Protein AF-A0A9X6XJE6-F1 (afdb_monomer)

Nearest PDB structures (foldseek):
  6t5l-assembly1_A  TM=6.033E-01  e=5.466E+00  Myroides odoratimimus
  6r79-assembly1_A  TM=5.961E-01  e=8.488E+00  Pseudomonas aeruginosa
  2ynu-assembly2_B  TM=5.363E-01  e=8.488E+00  Pseudomonas aeruginosa
  3bgy-assembly2_B  TM=1.389E-01  e=7.197E+00  Acanthamoeba polyphaga mimivirus

Foldseek 3Di:
DDDDQKWKWKWWADPLRKIWTWTGHVPDPVVVVVVVCCVVIVMDIDIDGPPDDGTTPWIKDWAWADPDPPDIDTDIWIWDADPLEIETPPDDWDDRHNWIWDWDQDPRYIAIDIDPPDPDPPDPDPVSVVSVVRVVVSRVVVRVVRSVVSVVVDPPVPDDDPPPPPPDDDDDDDDDDDDDDDDDDDDPVVPDD

Radius of gyration: 27.07 Å; Cα contacts (8 Å, |Δi|>4): 235; chains: 1; bounding box: 55×73×65 Å

Structure (mmCIF, N/CA/C/O backbone):
data_AF-A0A9X6XJE6-F1
#
_entry.id   AF-A0A9X6XJE6-F1
#
loop_
_atom_site.group_PDB
_atom_site.id
_atom_site.type_symbol
_atom_site.label_atom_id
_atom_site.label_alt_id
_atom_site.label_comp_id
_atom_site.label_asym_id
_atom_site.label_entity_id
_atom_site.label_seq_id
_atom_site.pdbx_PDB_ins_code
_atom_site.Cartn_x
_atom_site.Cartn_y
_atom_site.Cartn_z
_atom_site.occupancy
_atom_site.B_iso_or_equiv
_atom_site.auth_seq_id
_atom_site.auth_comp_id
_atom_site.auth_asym_id
_atom_site.auth_atom_id
_atom_site.pdbx_PDB_model_num
ATOM 1 N N . MET A 1 1 ? 16.939 0.939 -32.703 1.00 55.81 1 MET A N 1
ATOM 2 C CA . MET A 1 1 ? 17.465 0.330 -31.460 1.00 55.81 1 MET A CA 1
ATOM 3 C C . MET A 1 1 ? 17.541 -1.184 -31.623 1.00 55.81 1 MET A C 1
ATOM 5 O O . MET A 1 1 ? 16.769 -1.710 -32.426 1.00 55.81 1 MET A O 1
ATOM 9 N N . PRO A 1 2 ? 18.448 -1.881 -30.916 1.00 59.62 2 PRO A N 1
ATOM 10 C CA . PRO A 1 2 ? 18.402 -3.338 -30.791 1.00 59.62 2 PRO A CA 1
ATOM 11 C C . PRO A 1 2 ? 17.068 -3.768 -30.166 1.00 59.62 2 PRO A C 1
ATOM 13 O O . PRO A 1 2 ? 16.589 -3.109 -29.248 1.00 59.62 2 PRO A O 1
ATOM 16 N N . ARG A 1 3 ? 16.466 -4.862 -30.645 1.00 70.69 3 ARG A N 1
ATOM 17 C CA . ARG A 1 3 ? 15.329 -5.492 -29.960 1.00 70.69 3 ARG A CA 1
ATOM 18 C C . ARG A 1 3 ? 15.865 -6.552 -29.009 1.00 70.69 3 ARG A C 1
ATOM 20 O O . ARG A 1 3 ? 16.445 -7.534 -29.466 1.00 70.69 3 ARG A O 1
ATOM 27 N N . TYR A 1 4 ? 15.674 -6.337 -27.715 1.00 82.75 4 TYR A N 1
ATOM 28 C CA . TYR A 1 4 ? 15.983 -7.319 -26.683 1.00 82.75 4 TYR A CA 1
ATOM 29 C C . TYR A 1 4 ? 14.803 -8.285 -26.513 1.00 82.75 4 TYR A C 1
ATOM 31 O O . TYR A 1 4 ? 13.644 -7.887 -26.595 1.00 82.75 4 TYR A O 1
ATOM 39 N N . ASP A 1 5 ? 15.100 -9.557 -26.269 1.00 91.12 5 ASP A N 1
ATOM 40 C CA . ASP A 1 5 ? 14.136 -10.627 -25.973 1.00 91.12 5 ASP A CA 1
ATOM 41 C C . ASP A 1 5 ? 13.728 -10.677 -24.484 1.00 91.12 5 ASP A C 1
ATOM 43 O O . ASP A 1 5 ? 12.891 -11.485 -24.073 1.00 91.12 5 ASP A O 1
ATOM 47 N N . PHE A 1 6 ? 14.278 -9.766 -23.677 1.00 93.06 6 PHE A N 1
ATOM 48 C CA . PHE A 1 6 ? 14.009 -9.610 -22.254 1.00 93.06 6 PHE A CA 1
ATOM 49 C C . PHE A 1 6 ? 13.804 -8.139 -21.869 1.00 93.06 6 PHE A C 1
ATOM 51 O O . PHE A 1 6 ? 14.305 -7.227 -22.527 1.00 93.06 6 PHE A O 1
ATOM 58 N N . LYS A 1 7 ? 13.139 -7.933 -20.732 1.00 94.81 7 LYS A N 1
ATOM 59 C CA . LYS A 1 7 ? 13.077 -6.663 -19.991 1.00 94.81 7 LYS A CA 1
ATOM 60 C C . LYS A 1 7 ? 13.651 -6.853 -18.588 1.00 94.81 7 LYS A C 1
ATOM 62 O O . LYS A 1 7 ? 13.900 -7.988 -18.166 1.00 94.81 7 LYS A O 1
ATOM 67 N N . TYR A 1 8 ? 13.878 -5.768 -17.857 1.00 94.31 8 TYR A N 1
ATOM 68 C CA . TYR A 1 8 ? 14.256 -5.831 -16.447 1.00 94.31 8 TYR A CA 1
ATOM 69 C C . TYR A 1 8 ? 13.030 -5.587 -15.571 1.00 94.31 8 TYR A C 1
ATOM 71 O O . TYR A 1 8 ? 12.380 -4.560 -15.721 1.00 94.31 8 TYR A O 1
ATOM 79 N N . GLN A 1 9 ? 12.750 -6.498 -14.633 1.00 94.75 9 GLN A N 1
ATOM 80 C CA . GLN A 1 9 ? 11.959 -6.141 -13.458 1.00 94.75 9 GLN A CA 1
ATOM 81 C C . GLN A 1 9 ? 12.916 -5.614 -12.398 1.00 94.75 9 GLN A C 1
ATOM 83 O O . GLN A 1 9 ? 13.811 -6.334 -11.939 1.00 94.75 9 GLN A O 1
ATOM 88 N N . VAL A 1 10 ? 12.685 -4.373 -12.008 1.00 93.50 10 VAL A N 1
ATOM 89 C CA . VAL A 1 10 ? 13.395 -3.657 -10.961 1.00 93.50 10 VAL A CA 1
ATOM 90 C C . VAL A 1 10 ? 12.505 -3.625 -9.720 1.00 93.50 10 VAL A C 1
ATOM 92 O O . VAL A 1 10 ? 11.275 -3.595 -9.815 1.00 93.50 10 VAL A O 1
ATOM 95 N N . SER A 1 11 ? 13.087 -3.712 -8.529 1.00 93.00 11 SER A N 1
ATOM 96 C CA . SER A 1 11 ? 12.363 -3.495 -7.274 1.00 93.00 11 SER A CA 1
ATOM 97 C C . SER A 1 11 ? 13.253 -2.750 -6.285 1.00 93.00 11 SER A C 1
ATOM 99 O O . SER A 1 11 ? 14.339 -3.230 -5.953 1.00 93.00 11 SER A O 1
ATOM 101 N N . TYR A 1 12 ? 12.815 -1.564 -5.873 1.00 91.12 12 TYR A N 1
ATOM 102 C CA . TYR A 1 12 ? 13.575 -0.586 -5.088 1.00 91.12 12 TYR A CA 1
ATOM 103 C C . TYR A 1 12 ? 12.684 0.049 -4.012 1.00 91.12 12 TYR A C 1
ATOM 105 O O . TYR A 1 12 ? 11.487 -0.220 -3.960 1.00 91.12 12 TYR A O 1
ATOM 113 N N . LYS A 1 13 ? 13.259 0.881 -3.138 1.00 89.31 13 LYS A N 1
ATOM 114 C CA . LYS A 1 13 ? 12.501 1.718 -2.195 1.00 89.31 13 LYS A CA 1
ATOM 115 C C . LYS A 1 13 ? 12.645 3.186 -2.569 1.00 89.31 13 LYS A C 1
ATOM 117 O O . LYS A 1 13 ? 13.771 3.616 -2.812 1.00 89.31 13 LYS A O 1
ATOM 122 N N . ASN A 1 14 ? 11.535 3.922 -2.601 1.00 83.69 14 ASN A N 1
ATOM 123 C CA . ASN A 1 14 ? 11.547 5.377 -2.761 1.00 83.69 14 ASN A CA 1
ATOM 124 C C . ASN A 1 14 ? 11.946 6.083 -1.441 1.00 83.69 14 ASN A C 1
ATOM 126 O O . ASN A 1 14 ? 12.294 5.426 -0.452 1.00 83.69 14 ASN A O 1
ATOM 130 N N . ALA A 1 15 ? 11.904 7.420 -1.431 1.00 80.50 15 ALA A N 1
ATOM 131 C CA . ALA A 1 15 ? 12.220 8.235 -0.256 1.00 80.50 15 ALA A CA 1
ATOM 132 C C . ALA A 1 15 ? 11.316 7.921 0.957 1.00 80.50 15 ALA A C 1
ATOM 134 O O . ALA A 1 15 ? 11.801 7.873 2.086 1.00 80.50 15 ALA A O 1
ATOM 135 N N . ASP A 1 16 ? 10.043 7.602 0.716 1.00 79.69 16 ASP A N 1
ATOM 136 C CA . ASP A 1 16 ? 9.009 7.309 1.724 1.00 79.69 16 ASP A CA 1
ATOM 137 C C . ASP A 1 16 ? 9.015 5.848 2.226 1.00 79.69 16 ASP A C 1
ATOM 139 O O . ASP A 1 16 ? 8.047 5.351 2.805 1.00 79.69 16 ASP A O 1
ATOM 143 N N . GLU A 1 17 ? 10.114 5.125 1.986 1.00 84.50 17 GLU A N 1
ATOM 144 C CA . GLU A 1 17 ? 10.292 3.685 2.220 1.00 84.50 17 GLU A CA 1
ATOM 145 C C . GLU A 1 17 ? 9.306 2.748 1.481 1.00 84.50 17 GLU A C 1
ATOM 147 O O . GLU A 1 17 ? 9.325 1.532 1.746 1.00 84.50 17 GLU A O 1
ATOM 152 N N . VAL A 1 18 ? 8.487 3.252 0.552 1.00 87.38 18 VAL A N 1
ATOM 153 C CA . VAL A 1 18 ? 7.562 2.458 -0.275 1.00 87.38 18 VAL A CA 1
ATOM 154 C C . VAL A 1 18 ? 8.372 1.589 -1.230 1.00 87.38 18 VAL A C 1
ATOM 156 O O . VAL A 1 18 ? 9.246 2.077 -1.945 1.00 87.38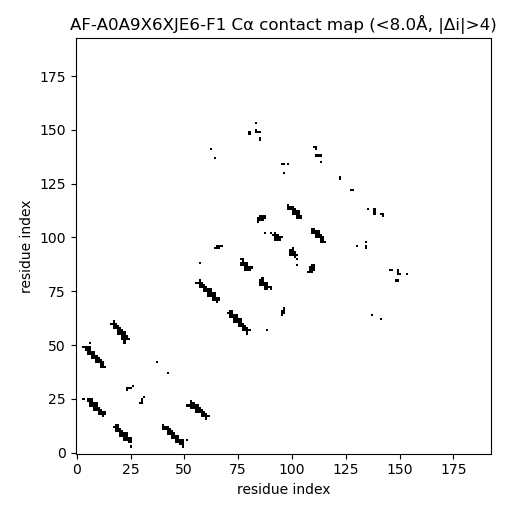 18 VAL A O 1
ATOM 159 N N . GLU A 1 19 ? 8.109 0.282 -1.233 1.00 91.19 19 GLU A N 1
ATOM 160 C CA . GLU A 1 19 ? 8.728 -0.634 -2.192 1.00 91.19 19 GLU A CA 1
ATOM 161 C C . GLU A 1 19 ? 8.003 -0.520 -3.537 1.00 91.19 19 GLU A C 1
ATOM 163 O O . GLU A 1 19 ? 6.817 -0.828 -3.627 1.00 91.19 19 GLU A O 1
ATOM 168 N N . VAL A 1 20 ? 8.709 -0.086 -4.578 1.00 91.12 20 VAL A N 1
ATOM 169 C CA . VAL A 1 20 ? 8.187 0.056 -5.942 1.00 91.12 20 VAL A CA 1
ATOM 170 C C . VAL A 1 20 ? 8.729 -1.080 -6.798 1.00 91.12 20 VAL A C 1
ATOM 172 O O . VAL A 1 20 ? 9.914 -1.415 -6.722 1.00 91.12 20 VAL A O 1
ATOM 175 N N . LYS A 1 21 ? 7.869 -1.683 -7.622 1.00 92.81 21 LYS A N 1
ATOM 176 C CA . LYS A 1 21 ? 8.231 -2.701 -8.611 1.00 92.81 21 LYS A CA 1
ATOM 177 C C . LYS A 1 21 ? 7.911 -2.189 -10.010 1.00 92.81 21 LYS A C 1
ATOM 179 O O . LYS A 1 21 ? 6.769 -1.842 -10.277 1.00 92.81 21 LYS A O 1
ATOM 184 N N . GLU A 1 22 ? 8.892 -2.195 -10.904 1.00 93.44 22 GLU A N 1
ATOM 185 C CA . GLU A 1 22 ? 8.796 -1.564 -12.227 1.00 93.44 22 GLU A CA 1
ATOM 186 C C . GLU A 1 22 ? 9.377 -2.473 -13.323 1.00 93.44 22 GLU A C 1
ATOM 188 O O . GLU A 1 22 ? 10.337 -3.209 -13.073 1.00 93.44 22 GLU A O 1
ATOM 193 N N . ILE A 1 23 ? 8.805 -2.434 -14.530 1.00 93.06 23 ILE A N 1
ATOM 194 C CA . ILE A 1 23 ? 9.366 -3.037 -15.746 1.00 93.06 23 ILE A CA 1
ATOM 195 C C . ILE A 1 23 ? 9.975 -1.957 -16.631 1.00 93.06 23 ILE A C 1
ATOM 197 O O . ILE A 1 23 ? 9.284 -1.035 -17.064 1.00 93.06 23 ILE A O 1
ATOM 201 N N . VAL A 1 24 ? 11.251 -2.134 -16.975 1.00 93.62 24 VAL A N 1
ATOM 202 C CA . VAL A 1 24 ? 11.989 -1.229 -17.866 1.00 93.62 24 VAL A CA 1
ATOM 203 C C . VAL A 1 24 ? 12.686 -1.981 -18.997 1.00 93.62 24 VAL A C 1
ATOM 205 O O . VAL A 1 24 ? 13.159 -3.115 -18.837 1.00 93.62 24 VAL A O 1
ATOM 208 N N . GLU A 1 25 ? 12.761 -1.342 -20.162 1.00 93.31 25 GLU A N 1
ATOM 209 C CA . GLU A 1 25 ? 13.432 -1.899 -21.336 1.00 93.31 25 GLU A CA 1
ATOM 210 C C . GLU A 1 25 ? 14.956 -1.715 -21.257 1.00 93.31 25 GLU A C 1
ATOM 212 O O . GLU A 1 25 ? 15.433 -0.707 -20.731 1.00 93.31 25 GLU A O 1
ATOM 217 N N . PRO A 1 26 ? 15.766 -2.656 -21.773 1.00 92.56 26 PRO A N 1
ATOM 218 C CA . PRO A 1 26 ? 17.214 -2.497 -21.754 1.00 92.56 26 PRO A CA 1
ATOM 219 C C . PRO A 1 26 ? 17.645 -1.320 -22.640 1.00 92.56 26 PRO A C 1
ATOM 221 O O . PRO A 1 26 ? 17.419 -1.328 -23.849 1.00 92.56 26 PRO A O 1
ATOM 224 N N . GLY A 1 27 ? 18.299 -0.326 -22.036 1.00 87.44 27 GLY A N 1
ATOM 225 C CA . GLY A 1 27 ? 18.758 0.880 -22.728 1.00 87.44 27 GLY A CA 1
ATOM 226 C C . GLY A 1 27 ? 17.700 1.973 -22.907 1.00 87.44 27 GLY A C 1
ATOM 227 O O . GLY A 1 27 ? 17.935 2.874 -23.707 1.00 87.44 27 GLY A O 1
ATOM 228 N N . SER A 1 28 ? 16.563 1.916 -22.199 1.00 91.19 28 SER A N 1
ATOM 229 C CA . SER A 1 28 ? 15.689 3.087 -22.050 1.00 91.19 28 SER A CA 1
ATOM 230 C C . SER A 1 28 ? 16.286 4.102 -21.070 1.00 91.19 28 SER A C 1
ATOM 232 O O . SER A 1 28 ? 17.038 3.728 -20.166 1.00 91.19 28 SER A O 1
ATOM 234 N N . ASP A 1 29 ? 15.903 5.374 -21.192 1.00 92.06 29 ASP A N 1
ATOM 235 C CA . ASP A 1 29 ? 16.355 6.435 -20.279 1.00 92.06 29 ASP A CA 1
ATOM 236 C C . ASP A 1 29 ? 15.993 6.112 -18.820 1.00 92.06 29 ASP A C 1
ATOM 238 O O . ASP A 1 29 ? 16.826 6.232 -17.925 1.00 92.06 29 ASP A O 1
ATOM 242 N N . ARG A 1 30 ? 14.798 5.552 -18.597 1.00 91.38 30 ARG A N 1
ATOM 243 C CA . ARG A 1 30 ? 14.334 5.083 -17.284 1.00 91.38 30 ARG A CA 1
ATOM 244 C C . ARG A 1 30 ? 15.182 3.940 -16.706 1.00 91.38 30 ARG A C 1
ATOM 246 O O . ARG A 1 30 ? 15.412 3.878 -15.501 1.00 91.38 30 ARG A O 1
ATOM 253 N N . MET A 1 31 ? 15.692 3.040 -17.551 1.00 91.88 31 MET A N 1
ATOM 254 C CA . MET A 1 31 ? 16.643 2.010 -17.120 1.00 91.88 31 MET A CA 1
ATOM 255 C C . MET A 1 31 ? 17.996 2.625 -16.737 1.00 91.88 31 MET A C 1
ATOM 257 O O . MET A 1 31 ? 18.584 2.205 -15.743 1.00 91.88 31 MET A O 1
ATOM 261 N N . ILE A 1 32 ? 18.467 3.631 -17.478 1.00 90.81 32 ILE A N 1
ATOM 262 C CA . ILE A 1 32 ? 19.709 4.357 -17.172 1.00 90.81 32 ILE A CA 1
ATOM 263 C C . ILE A 1 32 ? 19.579 5.115 -15.841 1.00 90.81 32 ILE A C 1
ATOM 265 O O . ILE A 1 32 ? 20.477 5.022 -15.008 1.00 90.81 32 ILE A O 1
ATOM 269 N N . GLU A 1 33 ? 18.455 5.795 -15.614 1.00 89.62 33 GLU A N 1
ATOM 270 C CA . GLU A 1 33 ? 18.135 6.515 -14.377 1.00 89.62 33 GLU A CA 1
ATOM 271 C C . GLU A 1 33 ? 18.161 5.584 -13.151 1.00 89.62 33 GLU A C 1
ATOM 273 O O . GLU A 1 33 ? 18.973 5.770 -12.241 1.00 89.62 33 GLU A O 1
ATOM 278 N N . LEU A 1 34 ? 17.341 4.523 -13.159 1.00 89.12 34 LEU A N 1
ATOM 279 C CA . LEU A 1 34 ? 17.255 3.564 -12.052 1.00 89.12 34 LEU A CA 1
ATOM 280 C C . LEU A 1 34 ? 18.601 2.883 -11.770 1.00 89.12 34 LEU A C 1
ATOM 282 O O . LEU A 1 34 ? 18.978 2.693 -10.615 1.00 89.12 34 LEU A O 1
ATOM 286 N N . PHE A 1 35 ? 19.345 2.504 -12.814 1.00 88.56 35 PHE A N 1
ATOM 287 C CA . PHE A 1 35 ? 20.622 1.806 -12.647 1.00 88.56 35 PHE A CA 1
ATOM 288 C C . PHE A 1 35 ? 21.753 2.769 -12.257 1.00 88.56 35 PHE A C 1
ATOM 290 O O . PHE A 1 35 ? 22.693 2.338 -11.595 1.00 88.56 35 PHE A O 1
ATOM 297 N N . GLY A 1 36 ? 21.653 4.062 -12.578 1.00 86.31 36 GLY A N 1
ATOM 298 C CA . GLY A 1 36 ? 22.533 5.101 -12.038 1.00 86.31 36 GLY A CA 1
ATOM 299 C C . GLY A 1 36 ? 22.376 5.290 -10.524 1.00 86.31 36 GLY A C 1
ATOM 300 O O . GLY A 1 36 ? 23.340 5.639 -9.846 1.00 86.31 36 GLY A O 1
ATOM 301 N N . ALA A 1 37 ? 21.193 4.988 -9.980 1.00 83.38 37 ALA A N 1
ATOM 302 C CA . ALA A 1 37 ? 20.891 5.032 -8.548 1.00 83.38 37 ALA A CA 1
ATOM 303 C C . ALA A 1 37 ? 21.078 3.682 -7.812 1.00 83.38 37 ALA A C 1
ATOM 305 O O . ALA A 1 37 ? 20.737 3.578 -6.634 1.00 83.38 37 ALA A O 1
ATOM 306 N N . ILE A 1 38 ? 21.623 2.640 -8.458 1.00 79.06 38 ILE A N 1
ATOM 307 C CA . ILE A 1 38 ? 21.650 1.266 -7.907 1.00 79.06 38 ILE A CA 1
ATOM 308 C C . ILE A 1 38 ? 22.451 1.104 -6.604 1.00 79.06 38 ILE A C 1
ATOM 310 O O . ILE A 1 38 ? 22.131 0.234 -5.796 1.00 79.06 38 ILE A O 1
ATOM 314 N N . ASP A 1 39 ? 23.477 1.930 -6.391 1.00 72.00 39 ASP A N 1
ATOM 315 C CA . ASP A 1 39 ? 24.316 1.879 -5.185 1.00 72.00 39 ASP A CA 1
ATOM 316 C C . ASP A 1 39 ? 23.734 2.709 -4.025 1.00 72.00 39 ASP A C 1
ATOM 318 O O . ASP A 1 39 ? 24.079 2.486 -2.862 1.00 72.00 39 ASP A O 1
ATOM 322 N N . THR A 1 40 ? 22.842 3.665 -4.316 1.00 76.62 40 THR A N 1
ATOM 323 C CA . THR A 1 40 ? 22.202 4.537 -3.314 1.00 76.62 40 THR A CA 1
ATOM 324 C C . THR A 1 40 ? 20.827 4.014 -2.898 1.00 76.62 40 THR A C 1
ATOM 326 O O . THR A 1 40 ? 20.487 4.027 -1.712 1.00 76.62 40 THR A O 1
ATOM 329 N N . MET A 1 41 ? 20.052 3.489 -3.847 1.00 73.75 41 MET A N 1
ATOM 330 C CA . MET A 1 41 ? 18.782 2.811 -3.607 1.00 73.75 41 MET A CA 1
ATOM 331 C C . MET A 1 41 ? 19.024 1.311 -3.449 1.00 73.75 41 MET A C 1
ATOM 333 O O . MET A 1 41 ? 19.648 0.687 -4.297 1.00 73.75 41 MET A O 1
ATOM 337 N N . LYS A 1 42 ? 18.495 0.691 -2.384 1.00 78.62 42 LYS A N 1
ATOM 338 C CA . LYS A 1 42 ? 18.621 -0.762 -2.137 1.00 78.62 42 LYS A CA 1
ATOM 339 C C . LYS A 1 42 ? 17.784 -1.562 -3.139 1.00 78.62 42 LYS A C 1
ATOM 341 O O . LYS A 1 42 ? 16.689 -2.023 -2.822 1.00 78.62 42 LYS A O 1
ATOM 346 N N . MET A 1 43 ? 18.304 -1.675 -4.352 1.00 87.25 43 MET A N 1
ATOM 347 C CA . MET A 1 43 ? 17.588 -2.128 -5.530 1.00 87.25 43 MET A CA 1
ATOM 348 C C . MET A 1 43 ? 17.914 -3.584 -5.862 1.00 87.25 43 MET A C 1
ATOM 350 O O . MET A 1 43 ? 19.040 -4.056 -5.720 1.00 87.25 43 MET A O 1
ATOM 354 N N . THR A 1 44 ? 16.904 -4.307 -6.330 1.00 89.94 44 THR A N 1
ATOM 355 C CA . THR A 1 44 ? 17.030 -5.669 -6.850 1.00 89.94 44 THR A CA 1
ATOM 356 C C . THR A 1 44 ? 16.562 -5.699 -8.298 1.00 89.94 44 THR A C 1
ATOM 358 O O . THR A 1 44 ? 15.596 -5.033 -8.666 1.00 89.94 44 THR A O 1
ATOM 361 N N . VAL A 1 45 ? 17.268 -6.455 -9.137 1.00 92.00 45 VAL A N 1
ATOM 362 C CA . VAL A 1 45 ? 17.030 -6.514 -10.583 1.00 92.00 45 VAL A CA 1
ATOM 363 C C . VAL A 1 45 ? 16.982 -7.972 -11.019 1.00 92.00 45 VAL A C 1
ATOM 365 O O . VAL A 1 45 ? 17.862 -8.760 -10.672 1.00 92.00 45 VAL A O 1
ATOM 368 N N . LYS A 1 46 ? 15.984 -8.336 -11.827 1.00 93.88 46 LYS A N 1
ATOM 369 C CA . LYS A 1 46 ? 15.940 -9.621 -12.541 1.00 93.88 46 LYS A CA 1
ATOM 370 C C . LYS A 1 46 ? 15.497 -9.423 -13.987 1.00 93.88 46 LYS A C 1
ATOM 372 O O . LYS A 1 46 ? 14.772 -8.482 -14.300 1.00 93.88 46 LYS A O 1
ATOM 377 N N . LYS A 1 47 ? 15.890 -10.340 -14.870 1.00 94.31 47 LYS A N 1
ATOM 378 C CA . LYS A 1 47 ? 15.368 -10.386 -16.242 1.00 94.31 47 LYS A CA 1
ATOM 379 C C . LYS A 1 47 ? 13.983 -11.035 -16.267 1.00 94.31 47 LYS A C 1
ATOM 381 O O . LYS A 1 47 ? 13.745 -12.009 -15.553 1.00 94.31 47 LYS A O 1
ATOM 386 N N . VAL A 1 48 ? 13.094 -10.507 -17.100 1.00 93.69 48 VAL A N 1
ATOM 387 C CA . VAL A 1 48 ? 11.754 -11.041 -17.389 1.00 93.69 48 VAL A CA 1
ATOM 388 C C . VAL A 1 48 ? 11.514 -11.075 -18.902 1.00 93.69 48 VAL A C 1
ATOM 390 O O . VAL A 1 48 ? 12.302 -10.524 -19.668 1.00 93.69 48 VAL A O 1
ATOM 393 N N . SER A 1 49 ? 10.444 -11.739 -19.344 1.00 91.56 49 SER A N 1
ATOM 394 C CA . SER A 1 49 ? 10.067 -11.800 -20.765 1.00 91.56 49 SER A CA 1
ATOM 395 C C . SER A 1 49 ? 9.820 -10.402 -21.351 1.00 91.56 49 SER A C 1
ATOM 397 O O . SER A 1 49 ? 9.278 -9.535 -20.669 1.00 91.56 49 SER A O 1
ATOM 399 N N . ALA A 1 50 ? 10.143 -10.203 -22.633 1.00 89.38 50 ALA A N 1
ATOM 400 C CA . ALA A 1 50 ? 9.776 -8.988 -23.365 1.00 89.38 50 ALA A CA 1
ATOM 401 C C . ALA A 1 50 ? 8.255 -8.724 -23.438 1.00 89.38 50 ALA A C 1
ATOM 403 O O . ALA A 1 50 ? 7.858 -7.593 -23.707 1.00 89.38 50 ALA A O 1
ATOM 404 N N . ASN A 1 51 ? 7.415 -9.732 -23.167 1.00 89.25 51 ASN A N 1
ATOM 405 C CA . ASN A 1 51 ? 5.952 -9.625 -23.208 1.00 89.25 51 ASN A CA 1
ATOM 406 C C . ASN A 1 51 ? 5.336 -8.890 -22.003 1.00 89.25 51 ASN A C 1
ATOM 408 O O . ASN A 1 51 ? 4.128 -8.679 -21.995 1.00 89.25 51 ASN A O 1
ATOM 412 N N . PHE A 1 52 ? 6.118 -8.544 -20.975 1.00 87.69 52 PHE A N 1
ATOM 413 C CA . PHE A 1 52 ? 5.631 -7.672 -19.904 1.00 87.69 52 PHE A CA 1
ATOM 414 C C . PHE A 1 52 ? 5.505 -6.231 -20.418 1.00 87.69 52 PHE A C 1
ATOM 416 O O . PHE A 1 52 ? 6.388 -5.738 -21.127 1.00 87.69 52 PHE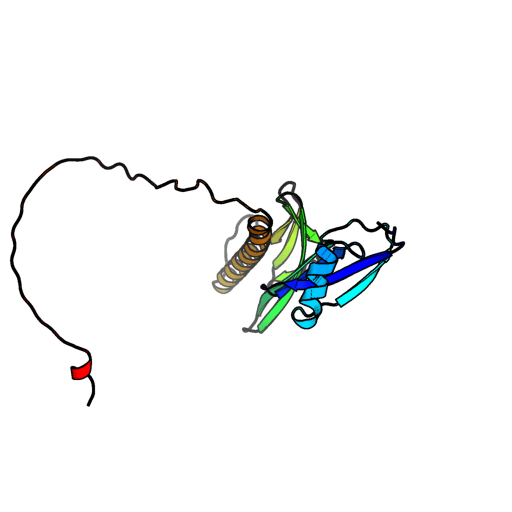 A O 1
ATOM 423 N N . GLU A 1 53 ? 4.421 -5.554 -20.050 1.00 87.00 53 GLU A N 1
ATOM 424 C CA . GLU A 1 53 ? 4.252 -4.118 -20.288 1.00 87.00 53 GLU A CA 1
ATOM 425 C C . GLU A 1 53 ? 5.253 -3.312 -19.445 1.00 87.00 53 GLU A C 1
ATOM 427 O O . GLU A 1 53 ? 5.771 -3.810 -18.445 1.00 87.00 53 GLU A O 1
ATOM 432 N N . ASN A 1 54 ? 5.593 -2.106 -19.903 1.00 86.69 54 ASN A N 1
ATOM 433 C CA . ASN A 1 54 ? 6.533 -1.218 -19.212 1.00 86.69 54 ASN A CA 1
ATOM 434 C C . ASN A 1 54 ? 5.806 -0.404 -18.137 1.00 86.69 54 ASN A C 1
ATOM 436 O O . ASN A 1 54 ? 4.619 -0.136 -18.281 1.00 86.69 54 ASN A O 1
ATOM 440 N N . GLY A 1 55 ? 6.541 0.050 -17.122 1.00 86.12 55 GLY A N 1
ATOM 441 C CA . GLY A 1 55 ? 6.007 0.889 -16.048 1.00 86.12 55 GLY A CA 1
ATOM 442 C C . GLY A 1 55 ? 5.852 0.153 -14.719 1.00 86.12 55 GLY A C 1
ATOM 443 O O . GLY A 1 55 ? 6.414 -0.927 -14.506 1.00 86.12 55 GLY A O 1
ATOM 444 N N . ILE A 1 56 ? 5.140 0.781 -13.785 1.00 86.69 56 ILE A N 1
ATOM 445 C CA . ILE A 1 56 ? 5.000 0.312 -12.403 1.00 86.69 56 ILE A CA 1
ATOM 446 C C . ILE A 1 56 ? 4.017 -0.870 -12.352 1.00 86.69 56 ILE A C 1
ATOM 448 O O . ILE A 1 56 ? 2.864 -0.752 -12.737 1.00 86.69 56 ILE A O 1
ATOM 452 N N . LEU A 1 57 ? 4.473 -2.014 -11.832 1.00 85.62 57 LEU A N 1
ATOM 453 C CA . LEU A 1 57 ? 3.654 -3.210 -11.564 1.00 85.62 57 LEU A CA 1
ATOM 454 C C . LEU A 1 57 ? 3.005 -3.203 -10.171 1.00 85.62 57 LEU A C 1
ATOM 456 O O . LEU A 1 57 ? 2.336 -4.164 -9.793 1.00 85.62 57 LEU A O 1
ATOM 460 N N . GLY A 1 58 ? 3.328 -2.206 -9.351 1.00 89.25 58 GLY A N 1
ATOM 461 C CA . GLY A 1 58 ? 2.780 -2.039 -8.012 1.00 89.25 58 GLY A CA 1
ATOM 462 C C . GLY A 1 58 ? 3.769 -1.438 -7.015 1.00 89.25 58 GLY A C 1
ATOM 463 O O . GLY A 1 58 ? 4.980 -1.683 -7.056 1.00 89.25 58 GLY A O 1
ATOM 464 N N . LYS A 1 59 ? 3.198 -0.679 -6.086 1.00 92.75 59 LYS A N 1
ATOM 465 C CA . LYS A 1 59 ? 3.789 -0.097 -4.883 1.00 92.75 59 LYS A CA 1
ATOM 466 C C . LYS A 1 59 ? 3.422 -0.974 -3.666 1.00 92.75 59 LYS A C 1
ATOM 468 O O . LYS A 1 59 ? 2.400 -1.666 -3.662 1.00 92.75 59 LYS A O 1
ATOM 473 N N . ALA A 1 60 ? 4.242 -0.979 -2.616 1.00 92.69 60 ALA A N 1
ATOM 474 C CA . ALA A 1 60 ? 3.950 -1.669 -1.358 1.00 92.69 60 ALA A CA 1
ATOM 475 C C . ALA A 1 60 ? 4.409 -0.856 -0.137 1.00 92.69 60 ALA A C 1
ATOM 477 O O . ALA A 1 60 ? 5.600 -0.590 0.049 1.00 92.69 60 ALA A O 1
ATOM 478 N N . LYS A 1 61 ? 3.453 -0.494 0.728 1.00 93.00 61 LYS A N 1
ATOM 479 C CA . LYS A 1 61 ? 3.641 0.418 1.873 1.00 93.00 61 LYS A CA 1
ATOM 480 C C . LYS A 1 61 ? 3.343 -0.297 3.196 1.00 93.00 61 LYS A C 1
ATOM 482 O O . LYS A 1 61 ? 2.448 -1.144 3.285 1.00 93.00 61 LYS A O 1
ATOM 487 N N . LEU A 1 62 ? 4.147 -0.008 4.225 1.00 92.31 62 LEU A N 1
ATOM 488 C CA . LEU A 1 62 ? 4.138 -0.717 5.512 1.00 92.31 62 LEU A CA 1
ATOM 489 C C . LEU A 1 62 ? 3.546 0.132 6.646 1.00 92.31 62 LEU A C 1
ATOM 491 O O . LEU A 1 62 ? 4.261 0.865 7.330 1.00 92.31 62 LEU A O 1
ATOM 495 N N . PHE A 1 63 ? 2.260 -0.054 6.932 1.00 92.06 63 PHE A N 1
ATOM 496 C CA . PHE A 1 63 ? 1.534 0.737 7.924 1.00 92.06 63 PHE A CA 1
ATOM 497 C C . PHE A 1 63 ? 1.662 0.162 9.346 1.00 92.06 63 PHE A C 1
ATOM 499 O O . PHE A 1 63 ? 1.335 -1.010 9.572 1.00 92.06 63 PHE A O 1
ATOM 506 N N . PRO A 1 64 ? 2.085 0.954 10.349 1.00 90.56 64 PRO A N 1
ATOM 507 C CA . PRO A 1 64 ? 2.112 0.520 11.741 1.00 90.56 64 PRO A CA 1
ATOM 508 C C . PRO A 1 64 ? 0.705 0.557 12.364 1.00 90.56 64 PRO A C 1
ATOM 510 O O . PRO A 1 64 ? 0.056 1.608 12.425 1.00 90.56 64 PRO A O 1
ATOM 513 N N . ILE A 1 65 ? 0.259 -0.591 12.884 1.00 91.00 65 ILE A N 1
ATOM 514 C CA . ILE A 1 65 ? -1.013 -0.767 13.599 1.00 91.00 65 ILE A CA 1
ATOM 515 C C . ILE A 1 65 ? -0.798 -1.333 15.010 1.00 91.00 65 ILE A C 1
ATOM 517 O O . ILE A 1 65 ? 0.127 -2.107 15.261 1.00 91.00 65 ILE A O 1
ATOM 521 N N . LYS A 1 66 ? -1.666 -0.964 15.955 1.00 85.75 66 LYS A N 1
ATOM 522 C CA . LYS A 1 66 ? -1.637 -1.422 17.349 1.00 85.75 66 LYS A CA 1
ATOM 523 C C . LYS A 1 66 ? -2.337 -2.775 17.473 1.00 85.75 66 LYS A C 1
ATOM 525 O O . LYS A 1 66 ? -3.484 -2.931 17.061 1.00 85.75 66 LYS A O 1
ATOM 530 N N . ARG A 1 67 ? -1.672 -3.744 18.107 1.00 77.69 67 ARG A N 1
ATOM 531 C CA . ARG A 1 67 ? -2.212 -5.094 18.369 1.00 77.69 67 ARG A CA 1
ATOM 532 C C . ARG A 1 67 ? -2.885 -5.225 19.746 1.00 77.69 67 ARG A C 1
ATOM 534 O O . ARG A 1 67 ? -3.616 -6.179 19.981 1.00 77.69 67 ARG A O 1
ATOM 541 N N . GLY A 1 68 ? -2.626 -4.278 20.648 1.00 68.81 68 GLY A N 1
ATOM 542 C CA . GLY A 1 68 ? -3.010 -4.310 22.066 1.00 68.81 68 GLY A CA 1
ATOM 543 C C . GLY A 1 68 ? -1.790 -4.079 22.964 1.00 68.81 68 GLY A C 1
ATOM 544 O O . GLY A 1 68 ? -0.665 -4.232 22.500 1.00 68.81 68 GLY A O 1
ATOM 545 N N . ASN A 1 69 ? -1.991 -3.660 24.220 1.00 67.81 69 ASN A N 1
ATOM 546 C CA . ASN A 1 69 ? -0.936 -3.467 25.239 1.00 67.81 69 ASN A CA 1
ATOM 547 C C . ASN A 1 69 ? 0.352 -2.783 24.722 1.00 67.81 69 ASN A C 1
ATOM 549 O O . ASN A 1 69 ? 1.457 -3.264 24.942 1.00 67.81 69 ASN A O 1
ATOM 553 N N . ASN A 1 70 ? 0.190 -1.676 23.985 1.00 68.38 70 ASN A N 1
ATOM 554 C CA . ASN A 1 70 ? 1.257 -0.891 23.336 1.00 68.38 70 ASN A CA 1
ATOM 555 C C . ASN A 1 70 ? 2.199 -1.658 22.382 1.00 68.38 70 ASN A C 1
ATOM 557 O O . ASN A 1 70 ? 3.205 -1.108 21.946 1.00 68.38 70 ASN A O 1
ATOM 561 N N . ASN A 1 71 ? 1.841 -2.878 21.981 1.00 81.44 71 ASN A N 1
ATOM 562 C CA . ASN A 1 71 ? 2.536 -3.626 20.943 1.00 81.44 71 ASN A CA 1
ATOM 563 C C . ASN A 1 71 ? 2.041 -3.193 19.548 1.00 81.44 71 ASN A C 1
ATOM 565 O O . ASN A 1 71 ? 0.829 -3.084 19.318 1.00 81.44 71 ASN A O 1
ATOM 569 N N . TYR A 1 72 ? 2.976 -2.974 18.623 1.00 84.88 72 TYR A N 1
ATOM 570 C CA . TYR A 1 72 ? 2.721 -2.580 17.238 1.00 84.88 72 TYR A CA 1
ATOM 571 C C . TYR A 1 72 ? 3.145 -3.681 16.263 1.00 84.88 72 TYR A C 1
ATOM 573 O O . TYR A 1 72 ? 4.147 -4.364 16.458 1.00 84.88 72 TYR A O 1
ATOM 581 N N . LYS A 1 73 ? 2.393 -3.824 15.172 1.00 89.44 73 LYS A N 1
ATOM 582 C CA . LYS A 1 73 ? 2.720 -4.679 14.030 1.00 89.44 73 LYS A CA 1
ATOM 583 C C . LYS A 1 73 ? 2.650 -3.828 12.760 1.00 89.44 73 LYS A C 1
ATOM 585 O O . LYS A 1 73 ? 1.712 -3.050 12.617 1.00 89.44 73 LYS A O 1
ATOM 590 N N . LYS A 1 74 ? 3.593 -3.995 11.829 1.00 90.88 74 LYS A N 1
ATOM 591 C CA . LYS A 1 74 ? 3.445 -3.468 10.464 1.00 90.88 74 LYS A CA 1
ATOM 592 C C . LYS A 1 74 ? 2.537 -4.403 9.646 1.00 90.88 74 LYS A C 1
ATOM 594 O O . LYS A 1 74 ? 2.715 -5.624 9.685 1.00 90.88 74 LYS A O 1
ATOM 599 N N . ILE A 1 75 ? 1.556 -3.845 8.945 1.00 91.88 75 ILE A N 1
ATOM 600 C CA . ILE A 1 75 ? 0.831 -4.516 7.854 1.00 91.88 75 ILE A CA 1
ATOM 601 C C . ILE A 1 75 ? 1.359 -3.983 6.526 1.00 91.88 75 ILE A C 1
ATOM 603 O O . ILE A 1 75 ? 1.725 -2.816 6.446 1.00 91.88 75 ILE A O 1
ATOM 607 N N . GLN A 1 76 ? 1.408 -4.835 5.509 1.00 93.44 76 GLN A N 1
ATOM 608 C CA . GLN A 1 76 ? 1.759 -4.436 4.151 1.00 93.44 76 GLN A CA 1
ATOM 609 C C . GLN A 1 76 ? 0.477 -4.322 3.337 1.00 93.44 76 GLN A C 1
ATOM 611 O O . GLN A 1 76 ? -0.322 -5.260 3.342 1.00 93.44 76 GLN A O 1
ATOM 616 N N . ILE A 1 77 ? 0.298 -3.192 2.661 1.00 94.44 77 ILE A N 1
ATOM 617 C CA . ILE A 1 77 ? -0.690 -3.033 1.595 1.00 94.44 77 ILE A CA 1
ATOM 618 C C . ILE A 1 77 ? 0.105 -2.935 0.299 1.00 94.44 77 ILE A C 1
ATOM 620 O O . ILE A 1 77 ? 1.015 -2.111 0.207 1.00 94.44 77 ILE A O 1
ATOM 624 N N . ASN A 1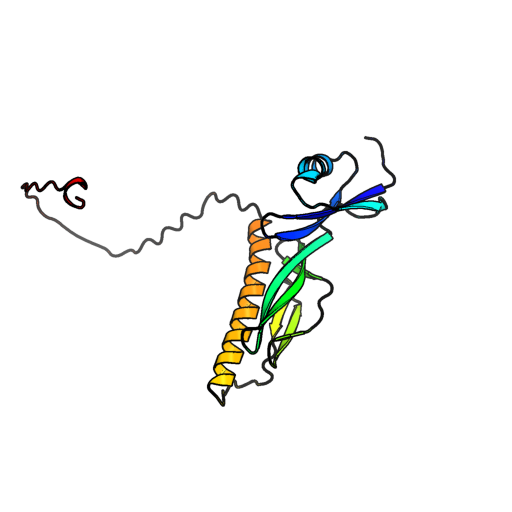 78 ? -0.209 -3.797 -0.665 1.00 94.44 78 ASN A N 1
ATOM 625 C CA . ASN A 1 78 ? 0.278 -3.665 -2.034 1.00 94.44 78 ASN A CA 1
ATOM 626 C C . ASN A 1 78 ? -0.822 -2.971 -2.837 1.00 94.44 78 ASN A C 1
ATOM 628 O O . ASN A 1 78 ? -2.000 -3.250 -2.607 1.00 94.44 78 ASN A O 1
ATOM 632 N N . TYR A 1 79 ? -0.457 -2.079 -3.744 1.00 94.25 79 TYR A N 1
ATOM 633 C CA . TYR A 1 79 ? -1.401 -1.311 -4.547 1.00 94.25 79 TYR A CA 1
ATOM 634 C C . TYR A 1 79 ? -0.763 -0.883 -5.870 1.00 94.25 79 TYR A C 1
ATOM 636 O O . TYR A 1 79 ? 0.458 -0.835 -5.986 1.00 94.25 79 TYR A O 1
ATOM 644 N N . GLU A 1 80 ? -1.581 -0.573 -6.860 1.00 91.62 80 GLU A N 1
ATOM 645 C CA . GLU A 1 80 ? -1.209 0.195 -8.051 1.00 91.62 80 GLU A CA 1
ATOM 646 C C . GLU A 1 80 ? -1.970 1.530 -8.032 1.00 91.62 80 GLU A C 1
ATOM 648 O O . GLU A 1 80 ? -2.973 1.662 -7.324 1.00 91.62 80 GLU A O 1
ATOM 653 N N . VAL A 1 81 ? -1.451 2.522 -8.754 1.00 87.25 81 VAL A N 1
ATOM 654 C CA . VAL A 1 81 ? -2.102 3.814 -8.998 1.00 87.25 81 VAL A CA 1
ATOM 655 C C . VAL A 1 81 ? -2.225 3.929 -10.511 1.00 87.25 81 VAL A C 1
ATOM 657 O O . VAL A 1 81 ? -1.207 3.910 -11.200 1.00 87.25 81 VAL A O 1
ATOM 660 N N . ASN A 1 82 ? -3.458 3.983 -11.013 1.00 82.00 82 ASN A N 1
ATOM 661 C CA . ASN A 1 82 ? -3.770 4.085 -12.438 1.00 82.00 82 ASN A CA 1
ATOM 662 C C . ASN A 1 82 ? -4.817 5.191 -12.605 1.00 82.00 82 ASN A C 1
ATOM 664 O O . ASN A 1 82 ? -5.849 5.096 -11.945 1.00 82.00 82 ASN A O 1
ATOM 668 N N . ASP A 1 83 ? -4.588 6.176 -13.478 1.00 74.50 83 ASP A N 1
ATOM 669 C CA . ASP A 1 83 ? -5.566 7.205 -13.877 1.00 74.50 83 ASP A CA 1
ATOM 670 C C . ASP A 1 83 ? -6.433 7.708 -12.700 1.00 74.50 83 ASP A C 1
ATOM 672 O O . ASP A 1 83 ? -7.629 7.428 -12.629 1.00 74.50 83 ASP A O 1
ATOM 676 N N . ASP A 1 84 ? -5.805 8.364 -11.721 1.00 79.12 84 ASP A N 1
ATOM 677 C CA . ASP A 1 84 ? -6.410 8.896 -10.484 1.00 79.12 84 ASP A CA 1
ATOM 678 C C . ASP A 1 84 ? -6.987 7.883 -9.475 1.00 79.12 84 ASP A C 1
ATOM 680 O O . ASP A 1 84 ? -7.566 8.263 -8.456 1.00 79.12 84 ASP A O 1
ATOM 684 N N . ASN A 1 85 ? -6.806 6.580 -9.696 1.00 87.81 85 ASN A N 1
ATOM 685 C CA . ASN A 1 85 ? -7.408 5.539 -8.869 1.00 87.81 85 ASN A CA 1
ATOM 686 C C . ASN A 1 85 ? -6.363 4.637 -8.201 1.00 87.81 85 ASN A C 1
ATOM 688 O O . ASN A 1 85 ? -5.527 4.007 -8.854 1.00 87.81 85 ASN A O 1
ATOM 692 N N . VAL A 1 86 ? -6.468 4.495 -6.876 1.00 91.56 86 VAL A N 1
ATOM 693 C CA . VAL A 1 86 ? -5.777 3.435 -6.127 1.00 91.56 86 VAL A CA 1
ATOM 694 C C . VAL A 1 86 ? -6.472 2.107 -6.406 1.00 91.56 86 VAL A C 1
ATOM 696 O O . VAL A 1 86 ? -7.693 2.017 -6.317 1.00 91.56 86 VAL A O 1
ATOM 699 N N . ARG A 1 87 ? -5.714 1.037 -6.642 1.00 93.38 87 ARG A N 1
ATOM 700 C CA . ARG A 1 87 ? -6.238 -0.335 -6.671 1.00 93.38 87 ARG A CA 1
ATOM 701 C C . ARG A 1 87 ? -5.403 -1.233 -5.773 1.00 93.38 87 ARG A C 1
ATOM 703 O O . ARG A 1 87 ? -4.182 -1.262 -5.889 1.00 93.38 87 ARG A O 1
ATOM 710 N N . ILE A 1 88 ? -6.032 -1.983 -4.872 1.00 94.69 88 ILE A N 1
ATOM 711 C CA . ILE A 1 88 ? -5.329 -2.754 -3.843 1.00 94.69 88 ILE A CA 1
ATOM 712 C C . ILE A 1 88 ? -5.080 -4.188 -4.332 1.00 94.69 88 ILE A C 1
ATOM 714 O O . ILE A 1 88 ? -5.997 -4.941 -4.657 1.00 94.69 88 ILE A O 1
ATOM 718 N N . LEU A 1 89 ? -3.811 -4.596 -4.314 1.00 92.12 89 LEU A N 1
ATOM 719 C CA . LEU A 1 89 ? -3.322 -5.863 -4.854 1.00 92.12 89 LEU A CA 1
ATOM 720 C C . LEU A 1 89 ? -3.131 -6.923 -3.754 1.00 92.12 89 LEU A C 1
ATOM 722 O O . LEU A 1 89 ? -2.566 -6.661 -2.687 1.00 92.12 89 LEU A O 1
ATOM 726 N N . ASP A 1 90 ? -3.571 -8.156 -4.031 1.00 89.19 90 ASP A N 1
ATOM 727 C CA . ASP A 1 90 ? -3.407 -9.346 -3.174 1.00 89.19 90 ASP A CA 1
ATOM 728 C C . ASP A 1 90 ? -3.866 -9.178 -1.706 1.00 89.19 90 ASP A C 1
ATOM 730 O O . ASP A 1 90 ? -3.318 -9.796 -0.781 1.00 89.19 90 ASP A O 1
ATOM 734 N N . PHE A 1 91 ? -4.882 -8.342 -1.462 1.00 93.31 91 PHE A N 1
ATOM 735 C CA . PHE A 1 91 ? -5.323 -8.027 -0.104 1.00 93.31 91 PHE A CA 1
ATOM 736 C C . PHE A 1 91 ? -5.842 -9.253 0.657 1.00 93.31 91 PHE A C 1
ATOM 738 O O . PHE A 1 91 ? -6.702 -10.003 0.193 1.00 93.31 91 PHE A O 1
ATOM 745 N N . LYS A 1 92 ? -5.375 -9.410 1.900 1.00 91.56 92 LYS A N 1
ATOM 746 C CA . LYS A 1 92 ? -5.855 -10.436 2.832 1.00 91.56 92 LYS A CA 1
ATOM 747 C C . LYS A 1 92 ? -6.549 -9.765 4.018 1.00 91.56 92 LYS A C 1
ATOM 749 O O . LYS A 1 92 ? -5.860 -9.104 4.800 1.00 91.56 92 LYS A O 1
ATOM 754 N N . PRO A 1 93 ? -7.873 -9.955 4.195 1.00 93.06 93 PRO A N 1
ATOM 755 C CA . PRO A 1 93 ? -8.607 -9.431 5.340 1.00 93.06 93 PRO A CA 1
ATOM 756 C C . PRO A 1 93 ? -7.939 -9.762 6.669 1.00 93.06 93 PRO A C 1
ATOM 758 O O . PRO A 1 93 ? -7.529 -10.897 6.923 1.00 93.06 93 PRO A O 1
ATOM 761 N N . PHE A 1 94 ? -7.836 -8.755 7.532 1.00 90.81 94 PHE A N 1
ATOM 762 C CA . PHE A 1 94 ? -7.147 -8.863 8.812 1.00 90.81 94 PHE A CA 1
ATOM 763 C C . PHE A 1 94 ? -7.995 -8.302 9.953 1.00 90.81 94 PHE A C 1
ATOM 765 O O . PHE A 1 94 ? -8.956 -7.559 9.753 1.00 90.81 94 PHE A O 1
ATOM 772 N N . LYS A 1 95 ? -7.638 -8.679 11.184 1.00 88.75 95 LYS A N 1
ATOM 773 C CA . LYS A 1 95 ? -8.273 -8.161 12.396 1.00 88.75 95 LYS A CA 1
ATOM 774 C C . LYS A 1 95 ? -7.520 -6.946 12.925 1.00 88.75 95 LYS A C 1
ATOM 776 O O . LYS A 1 95 ? -6.333 -7.050 13.240 1.00 88.75 95 LYS A O 1
ATOM 781 N N . LEU A 1 96 ? -8.226 -5.826 13.068 1.00 89.56 96 LEU A N 1
ATOM 782 C CA . LEU A 1 96 ? -7.771 -4.655 13.813 1.00 89.56 96 LEU A CA 1
ATOM 783 C C . LEU A 1 96 ? -8.572 -4.591 15.116 1.00 89.56 96 LEU A C 1
ATOM 785 O O . LEU A 1 96 ? -9.769 -4.300 15.123 1.00 89.56 96 LEU A O 1
ATOM 789 N N . LEU A 1 97 ? -7.915 -4.941 16.225 1.00 87.38 97 LEU A N 1
ATOM 790 C CA . LEU A 1 97 ? -8.590 -5.303 17.475 1.00 87.38 97 LEU A CA 1
ATOM 791 C C . LEU A 1 97 ? -9.641 -6.404 17.202 1.00 87.38 97 LEU A C 1
ATOM 793 O O . LEU A 1 97 ? -9.280 -7.470 16.703 1.00 87.38 97 LEU A O 1
ATOM 797 N N . ASN A 1 98 ? -10.924 -6.156 17.479 1.00 85.38 98 ASN A N 1
ATOM 798 C CA . ASN A 1 98 ? -12.002 -7.132 17.266 1.00 85.38 98 ASN A CA 1
ATOM 799 C C . ASN A 1 98 ? -12.646 -7.045 15.862 1.00 85.38 98 ASN A C 1
ATOM 801 O O . ASN A 1 98 ? -13.375 -7.956 15.453 1.00 85.38 98 ASN A O 1
ATOM 805 N N . TYR A 1 99 ? -12.359 -5.984 15.106 1.00 88.38 99 TYR A N 1
ATOM 806 C CA . TYR A 1 99 ? -13.039 -5.648 13.854 1.00 88.38 99 TYR A CA 1
ATOM 807 C C . TYR A 1 99 ? -12.316 -6.229 12.636 1.00 88.38 99 TYR A C 1
ATOM 809 O O . TYR A 1 99 ? -11.093 -6.380 12.646 1.00 88.38 99 TYR A O 1
ATOM 817 N N . THR A 1 100 ? -13.071 -6.598 11.598 1.00 91.81 100 THR A N 1
ATOM 818 C CA . THR A 1 100 ? -12.511 -7.110 10.336 1.00 91.81 100 THR A CA 1
ATOM 819 C C . THR A 1 100 ? -12.294 -5.955 9.370 1.00 91.81 100 THR A C 1
ATOM 821 O O . THR A 1 100 ? -13.243 -5.249 9.043 1.00 91.81 100 THR A O 1
ATOM 824 N N . VAL A 1 101 ? -11.064 -5.797 8.891 1.00 93.44 101 VAL A N 1
ATOM 825 C CA . VAL A 1 101 ? -10.723 -4.857 7.820 1.00 93.44 101 VAL A CA 1
ATOM 826 C C . VAL A 1 101 ? -10.791 -5.592 6.484 1.00 93.44 101 VAL A C 1
ATOM 828 O O . VAL A 1 101 ? -10.247 -6.691 6.348 1.00 93.44 101 VAL A O 1
ATOM 831 N N . THR A 1 102 ? -11.473 -4.989 5.515 1.00 95.81 102 THR A N 1
ATOM 832 C CA . THR A 1 102 ? -11.653 -5.480 4.138 1.00 95.81 102 THR A CA 1
ATOM 833 C C . THR A 1 102 ? -11.369 -4.349 3.148 1.00 95.81 102 THR A C 1
ATOM 835 O O . THR A 1 102 ? -11.182 -3.210 3.572 1.00 95.81 102 THR A O 1
ATOM 838 N N . VAL A 1 103 ? -11.335 -4.644 1.849 1.00 96.12 103 VAL A N 1
ATOM 839 C CA . VAL A 1 103 ? -11.322 -3.617 0.796 1.00 96.12 103 VAL A CA 1
ATOM 840 C C . VAL A 1 103 ? -12.763 -3.323 0.375 1.00 96.12 103 VAL A C 1
ATOM 842 O O . VAL A 1 103 ? -13.584 -4.236 0.276 1.00 96.12 103 VAL A O 1
ATOM 845 N N . SER A 1 104 ? -13.069 -2.044 0.179 1.00 94.69 104 SER A N 1
ATOM 846 C CA . SER A 1 104 ? -14.209 -1.553 -0.591 1.00 94.69 104 SER A CA 1
ATOM 847 C C . SER A 1 104 ? -13.707 -1.361 -2.017 1.00 94.69 104 SER A C 1
ATOM 849 O O . SER A 1 104 ? -12.834 -0.524 -2.222 1.00 94.69 104 SER A O 1
ATOM 851 N N . HIS A 1 105 ? -14.215 -2.150 -2.961 1.00 93.50 105 HIS A N 1
ATOM 852 C CA . HIS A 1 105 ? -13.923 -1.979 -4.384 1.00 93.50 105 HIS A CA 1
ATOM 853 C C . HIS A 1 105 ? -14.983 -1.058 -4.988 1.00 93.50 105 HIS A C 1
ATOM 855 O O . HIS A 1 105 ? -16.177 -1.344 -4.842 1.00 93.50 105 HIS A O 1
ATOM 861 N N . ARG A 1 106 ? -14.566 0.038 -5.626 1.00 88.06 106 ARG A N 1
ATOM 862 C CA . ARG A 1 106 ? -15.459 1.017 -6.261 1.00 88.06 106 ARG A CA 1
ATOM 863 C C . ARG A 1 106 ? -14.930 1.457 -7.622 1.00 88.06 106 ARG A C 1
ATOM 865 O O . ARG A 1 106 ? -13.840 1.064 -8.023 1.00 88.06 106 ARG A O 1
ATOM 872 N N . GLU A 1 107 ? -15.733 2.247 -8.330 1.00 84.12 107 GLU A N 1
ATOM 873 C CA . GLU A 1 107 ? -15.324 2.874 -9.590 1.00 84.12 107 GLU A CA 1
ATOM 874 C C . GLU A 1 107 ? -14.277 3.969 -9.335 1.00 84.12 107 GLU A C 1
ATOM 876 O O . GLU A 1 107 ? -13.333 4.076 -10.105 1.00 84.12 107 GLU A O 1
ATOM 881 N N . GLU A 1 108 ? -14.372 4.679 -8.203 1.00 83.12 108 GLU A N 1
ATOM 882 C CA . GLU A 1 108 ? -13.398 5.677 -7.727 1.00 83.12 108 GLU A CA 1
ATOM 883 C C . GLU A 1 108 ? -12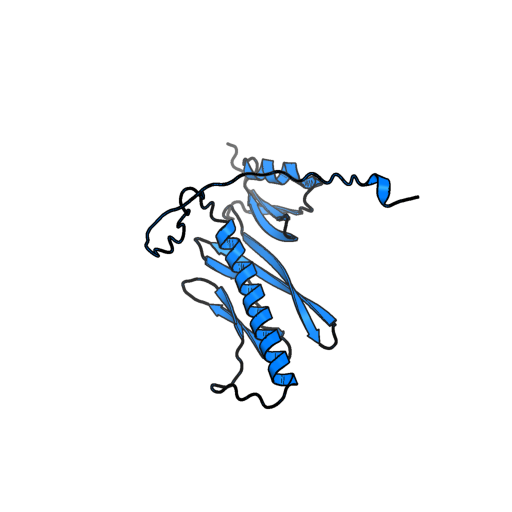.214 5.046 -6.950 1.00 83.12 108 GLU A C 1
ATOM 885 O O . GLU A 1 108 ? -11.639 5.653 -6.042 1.00 83.12 108 GLU A O 1
ATOM 890 N N . GLY A 1 109 ? -11.896 3.782 -7.247 1.00 90.44 109 GLY A N 1
ATOM 891 C CA . GLY A 1 109 ? -10.780 3.042 -6.659 1.00 90.44 109 GLY A CA 1
ATOM 892 C C . GLY A 1 109 ? -11.086 2.224 -5.395 1.00 90.44 109 GLY A C 1
ATOM 893 O O . GLY A 1 109 ? -12.207 2.131 -4.884 1.00 90.44 109 GLY A O 1
ATOM 894 N N . ASP A 1 110 ? -10.034 1.577 -4.898 1.00 94.56 110 ASP A N 1
ATOM 895 C CA . ASP A 1 110 ? -10.042 0.645 -3.777 1.00 94.56 110 ASP A CA 1
ATOM 896 C C . ASP A 1 110 ? -9.584 1.317 -2.478 1.00 94.56 110 ASP A C 1
ATOM 898 O O . ASP A 1 110 ? -8.441 1.761 -2.353 1.00 94.56 110 ASP A O 1
ATOM 902 N N . LEU A 1 111 ? -10.431 1.279 -1.449 1.00 94.50 111 LEU A N 1
ATOM 903 C CA . LEU A 1 111 ? -10.107 1.800 -0.116 1.00 94.50 111 L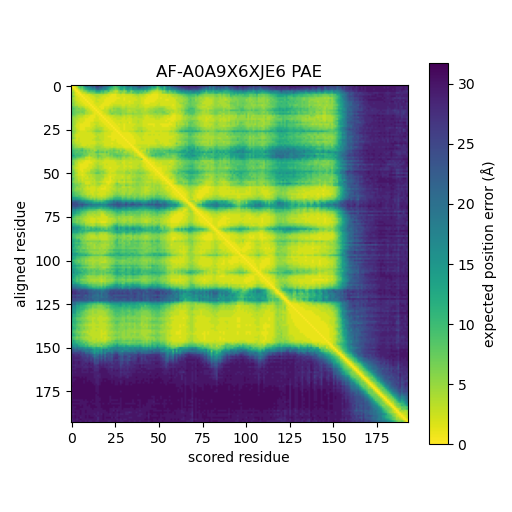EU A CA 1
ATOM 904 C C . LEU A 1 111 ? -10.329 0.754 0.973 1.00 94.50 111 LEU A C 1
ATOM 906 O O . LEU A 1 111 ? -11.175 -0.134 0.854 1.00 94.50 111 LEU A O 1
ATOM 910 N N . LEU A 1 112 ? -9.611 0.864 2.094 1.00 95.62 112 LEU A N 1
ATOM 911 C CA . LEU A 1 112 ? -9.883 0.011 3.247 1.00 95.62 112 LEU A CA 1
ATOM 912 C C . LEU A 1 112 ? -11.194 0.426 3.922 1.00 95.62 112 LEU A C 1
ATOM 914 O O . LEU A 1 112 ? -11.442 1.602 4.191 1.00 95.62 112 LEU A O 1
ATOM 918 N N . GLN A 1 113 ? -12.006 -0.570 4.265 1.00 94.44 113 GLN A N 1
ATOM 919 C CA . GLN A 1 113 ? -13.246 -0.419 5.017 1.00 94.44 113 GLN A CA 1
ATOM 920 C C . GLN A 1 113 ? -13.275 -1.369 6.219 1.00 94.44 113 GLN A C 1
ATOM 922 O O . GLN A 1 113 ? -12.598 -2.403 6.256 1.00 94.44 113 GLN A O 1
ATOM 927 N N . VAL A 1 114 ? -14.103 -1.037 7.205 1.00 91.94 114 VAL A N 1
ATOM 928 C CA . VAL A 1 114 ? -14.299 -1.843 8.410 1.00 91.94 114 VAL A CA 1
ATOM 929 C C . VAL A 1 114 ? -15.785 -1.979 8.711 1.00 91.94 114 VAL A C 1
ATOM 931 O O . VAL A 1 114 ? -16.501 -0.984 8.793 1.00 91.94 114 VAL A O 1
ATOM 934 N N . ASP A 1 115 ? -16.244 -3.215 8.893 1.00 85.44 115 ASP A N 1
ATOM 935 C CA . ASP A 1 115 ? -17.604 -3.477 9.361 1.00 85.44 115 ASP A CA 1
ATOM 936 C C . ASP A 1 115 ? -17.641 -3.453 10.898 1.00 85.44 115 ASP A C 1
ATOM 938 O O . ASP A 1 115 ? -16.896 -4.175 11.573 1.00 85.44 115 ASP A O 1
ATOM 942 N N . LEU A 1 116 ? -18.509 -2.601 11.449 1.00 81.06 116 LEU A N 1
ATOM 943 C CA . LEU A 1 116 ? -18.766 -2.481 12.887 1.00 81.06 116 LEU A CA 1
ATOM 944 C C . LEU A 1 116 ? -19.888 -3.425 13.369 1.00 81.06 116 LEU A C 1
ATOM 946 O O . LEU A 1 116 ? -20.109 -3.543 14.576 1.00 81.06 116 LEU A O 1
ATOM 950 N N . GLY A 1 117 ? -20.589 -4.105 12.455 1.00 71.75 117 GLY A N 1
ATOM 951 C CA . GLY A 1 117 ? -21.552 -5.175 12.731 1.00 71.75 117 GLY A CA 1
ATOM 952 C C . GLY A 1 117 ? -22.881 -4.737 13.356 1.00 71.75 117 GLY A C 1
ATOM 953 O O . GLY A 1 117 ? -23.651 -5.587 13.803 1.00 71.75 117 GLY A O 1
ATOM 954 N N . LYS A 1 118 ? -23.161 -3.428 13.440 1.00 68.50 118 LYS A N 1
ATOM 955 C CA . LYS A 1 118 ? -24.393 -2.864 14.022 1.00 68.50 118 LYS A CA 1
ATOM 956 C C . LYS A 1 118 ? -24.823 -1.605 13.265 1.00 68.50 118 LYS A C 1
ATOM 958 O O . LYS A 1 118 ? -24.031 -0.679 13.136 1.00 68.50 118 LYS A O 1
ATOM 963 N N . GLN A 1 119 ? -26.098 -1.527 12.872 1.00 59.72 119 GLN A N 1
ATOM 964 C CA . GLN A 1 119 ? -26.698 -0.301 12.310 1.00 59.72 119 GLN A CA 1
ATOM 965 C C . GLN A 1 119 ? -26.753 0.859 13.319 1.00 59.72 119 GLN A C 1
ATOM 967 O O . GLN A 1 119 ? -26.725 2.019 12.925 1.00 59.72 119 GLN A O 1
ATOM 972 N N . VAL A 1 120 ? -26.822 0.558 14.621 1.00 63.28 120 VAL A N 1
ATOM 973 C CA . VAL A 1 120 ? -26.818 1.556 15.699 1.00 63.28 120 VAL A CA 1
ATOM 974 C C . VAL A 1 120 ? -25.585 1.349 16.569 1.00 63.28 120 VAL A C 1
ATOM 976 O O . VAL A 1 120 ? -25.458 0.337 17.264 1.00 63.28 120 VAL A O 1
ATOM 979 N N . PHE A 1 121 ? -24.681 2.329 16.566 1.00 63.91 121 PHE A N 1
ATOM 980 C CA . PHE A 1 121 ? -23.472 2.307 17.386 1.00 63.91 121 PHE A CA 1
ATOM 981 C C . PHE A 1 121 ? -23.741 2.814 18.817 1.00 63.91 121 PHE A C 1
ATOM 983 O O . PHE A 1 121 ? -23.270 3.867 19.241 1.00 63.91 121 PHE A O 1
ATOM 990 N N . ALA A 1 122 ? -24.527 2.044 19.575 1.00 68.19 122 ALA A N 1
ATOM 991 C CA . ALA A 1 122 ? -24.745 2.264 21.003 1.00 68.19 122 ALA A CA 1
ATOM 992 C C . ALA A 1 122 ? -23.608 1.619 21.815 1.00 68.19 122 ALA A C 1
ATOM 994 O O . ALA A 1 122 ? -23.611 0.417 22.085 1.00 68.19 122 ALA A O 1
ATOM 995 N N . VAL A 1 123 ? -22.608 2.430 22.159 1.00 65.69 123 VAL A N 1
ATOM 996 C CA . VAL A 1 123 ? -21.375 1.985 22.821 1.00 65.69 123 VAL A CA 1
ATOM 997 C C . VAL A 1 123 ? -21.620 1.690 24.297 1.00 65.69 123 VAL A C 1
ATOM 999 O O . VAL A 1 123 ? -22.059 2.554 25.051 1.00 65.69 123 VAL A O 1
ATOM 1002 N N . THR A 1 124 ? -21.308 0.470 24.726 1.00 73.69 124 THR A N 1
ATOM 1003 C CA . THR A 1 124 ? -21.660 -0.045 26.059 1.00 73.69 124 THR A CA 1
ATOM 1004 C C . THR A 1 124 ? -20.567 0.179 27.107 1.00 73.69 124 THR A C 1
ATOM 1006 O O . THR A 1 124 ? -20.812 0.047 28.304 1.00 73.69 124 THR A O 1
ATOM 1009 N N . SER A 1 125 ? -19.349 0.542 26.686 1.00 82.12 125 SER A N 1
ATOM 1010 C CA . SER A 1 125 ? -18.225 0.813 27.591 1.00 82.12 125 SER A CA 1
ATOM 1011 C C . SER A 1 125 ? -17.240 1.848 27.040 1.00 82.12 125 SER A C 1
ATOM 1013 O O . SER A 1 125 ? -17.056 1.977 25.829 1.00 82.12 125 SER A O 1
ATOM 1015 N N . LYS A 1 126 ? -16.515 2.537 27.936 1.00 84.94 126 LYS A N 1
ATOM 1016 C CA . LYS A 1 126 ? -15.422 3.463 27.565 1.00 84.94 126 LYS A CA 1
ATOM 1017 C C . LYS A 1 126 ? -14.338 2.783 26.709 1.00 84.94 126 LYS A C 1
ATOM 1019 O O . LYS A 1 126 ? -13.768 3.416 25.824 1.00 84.94 126 LYS A O 1
ATOM 1024 N N . THR A 1 127 ? -14.076 1.498 26.948 1.00 85.38 127 THR A N 1
ATOM 1025 C CA . THR A 1 127 ? -13.101 0.696 26.192 1.00 85.38 127 THR A CA 1
ATOM 1026 C C . THR A 1 127 ? -13.560 0.445 24.755 1.00 85.38 127 THR A C 1
ATOM 1028 O O . THR A 1 127 ? -12.765 0.566 23.829 1.00 85.38 127 THR A O 1
ATOM 1031 N N . GLU A 1 128 ? -14.845 0.1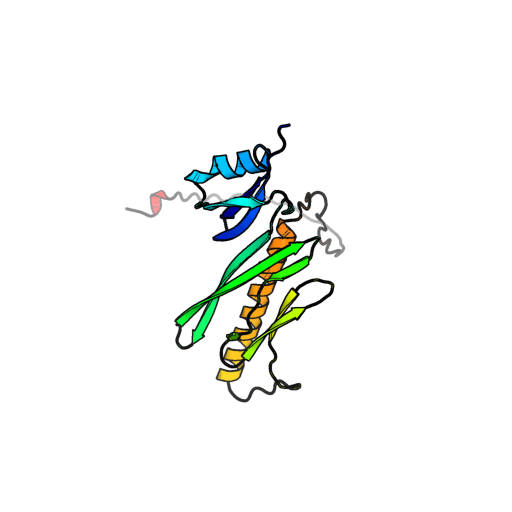47 24.547 1.00 83.38 128 GLU A N 1
ATOM 1032 C CA . GLU A 1 128 ? -15.428 -0.039 23.211 1.00 83.38 128 GLU A CA 1
ATOM 1033 C C . GLU A 1 128 ? -15.384 1.275 22.401 1.00 83.38 128 GLU A C 1
ATOM 1035 O O . GLU A 1 128 ? -14.975 1.248 21.240 1.00 83.38 128 GLU A O 1
ATOM 1040 N N . VAL A 1 129 ? -15.645 2.433 23.034 1.00 85.62 129 VAL A N 1
ATOM 1041 C CA . VAL A 1 129 ? -15.472 3.772 22.418 1.00 85.62 129 VAL A CA 1
ATOM 1042 C C . VAL A 1 129 ? -14.029 3.993 21.955 1.00 85.62 129 VAL A C 1
ATOM 1044 O O . VAL A 1 129 ? -13.794 4.388 20.812 1.00 85.62 129 VAL A O 1
ATOM 1047 N N . ALA A 1 130 ? -13.053 3.742 22.833 1.00 86.50 130 ALA A N 1
ATOM 1048 C CA . ALA A 1 130 ? -11.638 3.937 22.522 1.00 86.50 130 ALA A CA 1
ATOM 1049 C C . ALA A 1 130 ? -11.165 3.015 21.385 1.00 86.50 130 ALA A C 1
ATOM 1051 O O . ALA A 1 130 ? -10.425 3.454 20.505 1.00 86.50 130 ALA A O 1
ATOM 1052 N N . ASN A 1 131 ? -11.632 1.763 21.374 1.00 87.25 131 ASN A N 1
ATOM 1053 C CA . ASN A 1 131 ? -11.304 0.789 20.338 1.00 87.25 131 ASN A CA 1
ATOM 1054 C C . ASN A 1 131 ? -11.868 1.189 18.968 1.00 87.25 131 ASN A C 1
ATOM 1056 O O . ASN A 1 131 ? -11.137 1.114 17.985 1.00 87.25 131 ASN A O 1
ATOM 1060 N N . VAL A 1 132 ? -13.125 1.643 18.888 1.00 87.56 132 VAL A N 1
ATOM 1061 C CA . VAL A 1 132 ? -13.716 2.067 17.604 1.00 87.56 132 VAL A CA 1
ATOM 1062 C C . VAL A 1 132 ? -13.088 3.353 17.092 1.00 87.56 132 VAL A C 1
ATOM 1064 O O . VAL A 1 132 ? -12.724 3.403 15.922 1.00 87.56 132 VAL A O 1
ATOM 1067 N N . ARG A 1 133 ? -12.846 4.348 17.956 1.00 89.00 133 ARG A N 1
ATOM 1068 C CA . ARG A 1 133 ? -12.090 5.549 17.564 1.00 89.00 133 ARG A CA 1
ATOM 1069 C C . ARG A 1 133 ? -10.712 5.181 17.012 1.00 89.00 133 ARG A C 1
ATOM 1071 O O . ARG A 1 133 ? -10.315 5.685 15.972 1.00 89.00 133 ARG A O 1
ATOM 1078 N N . TYR A 1 134 ? -9.993 4.279 17.683 1.00 91.12 134 TYR A N 1
ATOM 1079 C CA . TYR A 1 134 ? -8.689 3.824 17.206 1.00 91.12 134 TYR A CA 1
ATOM 1080 C C . TYR A 1 134 ? -8.773 3.149 15.827 1.00 91.12 134 TYR A C 1
ATOM 1082 O O . TYR A 1 134 ? -7.961 3.440 14.951 1.00 91.12 134 TYR A O 1
ATOM 1090 N N . VAL A 1 135 ? -9.759 2.272 15.630 1.00 91.50 135 VAL A N 1
ATOM 1091 C CA . VAL A 1 135 ? -9.983 1.547 14.372 1.00 91.50 135 VAL A CA 1
ATOM 1092 C C . VAL A 1 135 ? -10.325 2.508 13.233 1.00 91.50 135 VAL A C 1
ATOM 1094 O O . VAL A 1 135 ? -9.623 2.496 12.227 1.00 91.50 135 VAL A O 1
ATOM 1097 N N . MET A 1 136 ? -11.318 3.384 13.415 1.00 91.56 136 MET A N 1
ATOM 1098 C CA . MET A 1 136 ? -11.731 4.365 12.403 1.00 91.56 136 MET A CA 1
ATOM 1099 C C . MET A 1 136 ? -10.574 5.286 12.004 1.00 91.56 136 MET A C 1
ATOM 1101 O O . MET A 1 136 ? -10.242 5.359 10.825 1.00 91.56 136 MET A O 1
ATOM 1105 N N . ASN A 1 137 ? -9.889 5.893 12.980 1.00 93.19 137 ASN A N 1
ATOM 1106 C CA . ASN A 1 137 ? -8.756 6.781 12.712 1.00 93.19 137 ASN A CA 1
ATOM 1107 C C . ASN A 1 137 ? -7.596 6.050 12.010 1.00 93.19 137 ASN A C 1
ATOM 1109 O O . ASN A 1 137 ? -6.899 6.647 11.198 1.00 93.19 137 ASN A O 1
ATOM 1113 N N . THR A 1 138 ? -7.371 4.765 12.312 1.00 94.19 138 THR A N 1
ATOM 1114 C CA . THR A 1 138 ? -6.316 3.971 11.658 1.00 94.19 138 THR A CA 1
ATOM 1115 C C . THR A 1 138 ? -6.659 3.680 10.200 1.00 94.19 138 THR A C 1
ATOM 1117 O O . THR A 1 138 ? -5.781 3.788 9.352 1.00 94.19 138 THR A O 1
ATOM 1120 N N . ILE A 1 139 ? -7.915 3.334 9.900 1.00 94.88 139 ILE A N 1
ATOM 1121 C CA . ILE A 1 139 ? -8.372 3.085 8.526 1.00 94.88 139 ILE A CA 1
ATOM 1122 C C . ILE A 1 139 ? -8.376 4.375 7.704 1.00 94.88 139 ILE A C 1
ATOM 1124 O O . ILE A 1 139 ? -7.829 4.380 6.609 1.00 94.88 139 ILE A O 1
ATOM 1128 N N . GLN A 1 140 ? -8.889 5.477 8.258 1.00 94.81 140 GLN A N 1
ATOM 1129 C CA . GLN A 1 140 ? -8.834 6.792 7.611 1.00 94.81 140 GLN A CA 1
ATOM 1130 C C . GLN A 1 140 ? -7.393 7.210 7.307 1.00 94.81 140 GLN A C 1
ATOM 1132 O O . GLN A 1 140 ? -7.102 7.573 6.177 1.00 94.81 140 GLN A O 1
ATOM 1137 N N . ARG A 1 141 ? -6.466 7.078 8.267 1.00 95.25 141 ARG A N 1
ATOM 1138 C CA . ARG A 1 141 ? -5.050 7.396 8.033 1.00 95.25 141 ARG A CA 1
ATOM 1139 C C . ARG A 1 141 ? -4.455 6.570 6.886 1.00 95.25 141 ARG A C 1
ATOM 1141 O O . ARG A 1 141 ? -3.800 7.142 6.030 1.00 95.25 141 ARG A O 1
ATOM 1148 N N . ILE A 1 142 ? -4.699 5.255 6.854 1.00 94.56 142 ILE A N 1
ATOM 1149 C CA . ILE A 1 142 ? -4.188 4.389 5.777 1.00 94.56 142 ILE A CA 1
ATOM 1150 C C . ILE A 1 142 ? -4.779 4.795 4.421 1.00 94.56 142 ILE A C 1
ATOM 1152 O O . ILE A 1 142 ? -4.036 4.876 3.454 1.00 94.56 142 ILE A O 1
ATOM 1156 N N . ASN A 1 143 ? -6.082 5.078 4.351 1.00 94.56 143 ASN A N 1
ATOM 1157 C CA . ASN A 1 143 ? -6.724 5.516 3.111 1.00 94.56 143 ASN A CA 1
ATOM 1158 C C . ASN A 1 143 ? -6.154 6.857 2.627 1.00 94.56 143 ASN A C 1
ATOM 1160 O O . ASN A 1 143 ? -5.794 6.966 1.463 1.00 94.56 143 ASN A O 1
ATOM 1164 N N . ASN A 1 144 ? -5.988 7.841 3.516 1.00 92.75 144 ASN A N 1
ATOM 1165 C CA . ASN A 1 144 ? -5.387 9.129 3.166 1.00 92.75 144 ASN A CA 1
ATOM 1166 C C . ASN A 1 144 ? -3.931 8.971 2.683 1.00 92.75 144 ASN A C 1
ATOM 1168 O O . ASN A 1 144 ? -3.559 9.575 1.689 1.00 92.75 144 ASN A O 1
ATOM 1172 N N . GLU A 1 145 ? -3.124 8.124 3.336 1.00 91.25 145 GLU A N 1
ATOM 1173 C CA . GLU A 1 145 ? -1.738 7.820 2.927 1.00 91.25 145 GLU A CA 1
ATOM 1174 C C . GLU A 1 145 ? -1.625 7.012 1.611 1.00 91.25 145 GLU A C 1
ATOM 1176 O O . GLU A 1 145 ? -0.509 6.844 1.106 1.00 91.25 145 GLU A O 1
ATOM 1181 N N . LEU A 1 146 ? -2.733 6.453 1.104 1.00 90.88 146 LEU A N 1
ATOM 1182 C CA . LEU A 1 1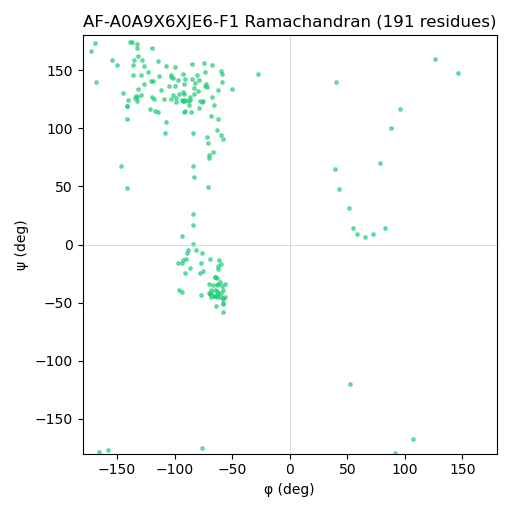46 ? -2.830 5.826 -0.222 1.00 90.88 146 LEU A CA 1
ATOM 1183 C C . LEU A 1 146 ? -3.325 6.834 -1.269 1.00 90.88 146 LEU A C 1
ATOM 1185 O O . LEU A 1 146 ? -2.784 6.870 -2.366 1.00 90.88 146 LEU A O 1
ATOM 1189 N N . LEU A 1 147 ? -4.307 7.672 -0.924 1.00 89.25 147 LEU A N 1
ATOM 1190 C CA . LEU A 1 147 ? -4.827 8.727 -1.801 1.00 89.25 147 LEU A CA 1
ATOM 1191 C C . LEU A 1 147 ? -3.793 9.831 -2.060 1.00 89.25 147 LEU A C 1
ATOM 1193 O O . LEU A 1 147 ? -3.672 10.286 -3.189 1.00 89.25 147 LEU A O 1
ATOM 1197 N N . SER A 1 148 ? -2.951 10.170 -1.080 1.00 85.94 148 SER A N 1
ATOM 1198 C CA . SER A 1 148 ? -1.846 11.116 -1.289 1.00 85.94 148 SER A CA 1
ATOM 1199 C C . SER A 1 148 ? -0.824 10.632 -2.326 1.00 85.94 148 SER A C 1
ATOM 1201 O O . SER A 1 148 ? -0.054 11.420 -2.853 1.00 85.94 148 SER A O 1
ATOM 1203 N N . GLU A 1 149 ? -0.752 9.329 -2.612 1.00 78.94 149 GLU A N 1
ATOM 1204 C CA . GLU A 1 149 ? 0.120 8.809 -3.677 1.00 78.94 149 GLU A CA 1
ATOM 1205 C C . GLU A 1 149 ? -0.466 9.088 -5.069 1.00 78.94 149 GLU A C 1
ATOM 1207 O O . GLU A 1 149 ? 0.289 9.148 -6.028 1.00 78.94 149 GLU A O 1
ATOM 1212 N N . VAL A 1 150 ? -1.785 9.289 -5.164 1.00 76.62 150 VAL A N 1
ATOM 1213 C CA . VAL A 1 150 ? -2.481 9.739 -6.376 1.00 76.62 150 VAL A CA 1
ATOM 1214 C C . VAL A 1 150 ? -2.279 11.239 -6.586 1.00 76.62 150 VAL A C 1
ATOM 1216 O O . VAL A 1 150 ? -1.986 11.678 -7.692 1.00 76.62 150 VAL A O 1
ATOM 1219 N N . GLU A 1 151 ? -2.390 12.019 -5.508 1.00 64.94 151 GLU A N 1
ATOM 1220 C CA . GLU A 1 151 ? -2.156 13.469 -5.525 1.00 64.94 151 GLU A CA 1
ATOM 1221 C C . GLU A 1 151 ? -0.716 13.812 -5.952 1.00 64.94 151 GLU A C 1
ATOM 1223 O O . GLU A 1 151 ? -0.519 14.823 -6.607 1.00 64.94 151 GLU A O 1
ATOM 1228 N N . ASN A 1 152 ? 0.269 12.957 -5.632 1.00 58.91 152 ASN A N 1
ATOM 1229 C CA . ASN A 1 152 ? 1.681 13.143 -6.002 1.00 58.91 152 ASN A CA 1
ATOM 1230 C C . ASN A 1 152 ? 2.097 12.498 -7.341 1.00 58.91 152 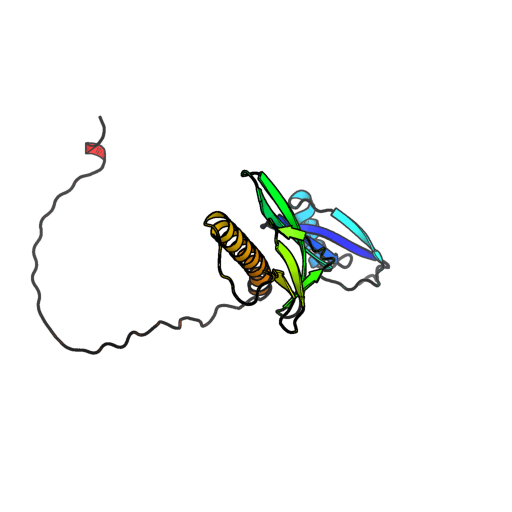ASN A C 1
ATOM 1232 O O . ASN A 1 152 ? 3.115 12.900 -7.897 1.00 58.91 152 ASN A O 1
ATOM 1236 N N . ASP A 1 153 ? 1.399 11.462 -7.830 1.00 53.47 153 ASP A N 1
ATOM 1237 C CA . ASP A 1 153 ? 1.669 10.897 -9.169 1.00 53.47 153 ASP A CA 1
ATOM 1238 C C . ASP A 1 153 ? 1.072 11.801 -10.278 1.00 53.47 153 ASP A C 1
ATOM 1240 O O . ASP A 1 153 ? 1.461 11.689 -11.442 1.00 53.47 153 ASP A O 1
ATOM 1244 N N . ASN A 1 154 ? 0.164 12.716 -9.916 1.00 47.09 154 ASN A N 1
ATOM 1245 C CA . ASN A 1 154 ? -0.206 13.862 -10.735 1.00 47.09 154 ASN A CA 1
ATOM 1246 C C . ASN A 1 154 ? 0.761 15.022 -10.486 1.00 47.09 154 ASN A C 1
ATOM 1248 O O . ASN A 1 154 ? 0.717 15.648 -9.428 1.00 47.09 154 ASN A O 1
ATOM 1252 N N . ASP A 1 155 ? 1.541 15.385 -11.505 1.00 42.66 155 ASP A N 1
ATOM 1253 C CA . ASP A 1 155 ? 2.062 16.747 -11.626 1.00 42.66 155 ASP A CA 1
ATOM 1254 C C . ASP A 1 155 ? 0.865 17.691 -11.873 1.00 42.66 155 ASP A C 1
ATOM 1256 O O . ASP A 1 155 ? 0.575 18.087 -13.006 1.00 42.66 155 ASP A O 1
ATOM 1260 N N . TYR A 1 156 ? 0.142 18.038 -10.802 1.00 38.41 156 TYR A N 1
ATOM 1261 C CA . TYR A 1 156 ? -0.564 19.311 -10.757 1.00 38.41 156 TYR A CA 1
ATOM 1262 C C . TYR A 1 156 ? 0.517 20.388 -10.824 1.00 38.41 156 TYR A C 1
ATOM 1264 O O . TYR A 1 156 ? 1.188 20.693 -9.839 1.00 38.41 156 TYR A O 1
ATOM 1272 N N . ASP A 1 157 ? 0.718 20.904 -12.034 1.00 41.59 157 ASP A N 1
ATOM 1273 C CA . ASP A 1 157 ? 1.418 22.157 -12.278 1.00 41.59 157 ASP A CA 1
ATOM 1274 C C . ASP A 1 157 ? 0.601 23.226 -11.530 1.00 41.59 157 ASP A C 1
ATOM 1276 O O . ASP A 1 157 ? -0.435 23.675 -12.021 1.00 41.59 157 ASP A O 1
ATOM 1280 N N . ASP A 1 158 ? 0.999 23.517 -10.284 1.00 44.94 158 ASP A N 1
ATOM 1281 C CA . ASP A 1 158 ? 0.331 24.407 -9.316 1.00 44.94 158 ASP A CA 1
ATOM 1282 C C . ASP A 1 158 ? 0.461 25.893 -9.744 1.00 44.94 158 ASP A C 1
ATOM 1284 O O . ASP A 1 158 ? 0.840 26.781 -8.974 1.00 44.94 158 ASP A O 1
ATOM 1288 N N . GLU A 1 159 ? 0.140 26.181 -11.006 1.00 43.81 159 GLU A N 1
ATOM 1289 C CA . GLU A 1 159 ? -0.281 27.500 -11.459 1.00 43.81 159 GLU A CA 1
ATOM 1290 C C . GLU A 1 159 ? -1.812 27.592 -11.288 1.00 43.81 159 GLU A C 1
ATOM 1292 O O . GLU A 1 159 ? -2.567 26.778 -11.815 1.00 43.81 159 GLU A O 1
ATOM 1297 N N . ASP A 1 160 ? -2.256 28.610 -10.541 1.00 47.53 160 ASP A N 1
ATOM 1298 C CA . ASP A 1 160 ? -3.653 28.973 -10.241 1.00 47.53 160 ASP A CA 1
ATOM 1299 C C . ASP A 1 160 ? -4.411 28.163 -9.159 1.00 47.53 160 ASP A C 1
ATOM 1301 O O . ASP A 1 160 ? -5.444 27.543 -9.418 1.00 47.53 160 ASP A O 1
ATOM 1305 N N . ASN A 1 161 ? -4.025 28.331 -7.881 1.00 42.03 161 ASN A N 1
ATOM 1306 C CA . ASN A 1 161 ? -5.000 28.230 -6.777 1.00 42.03 161 ASN A CA 1
ATOM 1307 C C . ASN A 1 161 ? -4.805 29.244 -5.629 1.00 42.03 161 ASN A C 1
ATOM 1309 O O . ASN A 1 161 ? -4.863 28.904 -4.446 1.00 42.03 161 ASN A O 1
ATOM 1313 N N . ASP A 1 162 ? -4.650 30.523 -5.980 1.00 42.31 162 ASP A N 1
ATOM 1314 C CA . ASP A 1 162 ? -4.885 31.642 -5.057 1.00 42.31 162 ASP A CA 1
ATOM 1315 C C . ASP A 1 162 ? -6.395 31.994 -5.004 1.00 42.31 162 ASP A C 1
ATOM 1317 O O . ASP A 1 162 ? -6.799 33.136 -5.245 1.00 42.31 162 ASP A O 1
ATOM 1321 N N . GLU A 1 163 ? -7.267 31.038 -4.633 1.00 40.81 163 GLU A N 1
ATOM 1322 C CA . GLU A 1 163 ? -8.602 31.385 -4.103 1.00 40.81 163 GLU A CA 1
ATOM 1323 C C . GLU A 1 163 ? -8.453 32.001 -2.701 1.00 40.81 163 GLU A C 1
ATOM 1325 O O . GLU A 1 163 ? -8.734 31.416 -1.649 1.00 40.81 163 GLU A O 1
ATOM 1330 N N . MET A 1 164 ? -7.985 33.248 -2.699 1.00 38.72 164 MET A N 1
ATOM 1331 C CA . MET A 1 164 ? -7.930 34.101 -1.529 1.00 38.72 164 MET A CA 1
ATOM 1332 C C . MET A 1 164 ? -9.364 34.333 -1.038 1.00 38.72 164 MET A C 1
ATOM 1334 O O . MET A 1 164 ? -10.132 35.064 -1.665 1.00 38.72 164 MET A O 1
ATOM 1338 N N . TYR A 1 165 ? -9.725 33.720 0.095 1.00 35.81 165 TYR A N 1
ATOM 1339 C CA . TYR A 1 165 ? -11.010 33.932 0.767 1.00 35.81 165 TYR A CA 1
ATOM 1340 C C . TYR A 1 165 ? -11.195 35.416 1.119 1.00 35.81 165 TYR A C 1
ATOM 1342 O O . TYR A 1 165 ? -10.821 35.874 2.201 1.00 35.81 165 TYR A O 1
ATOM 1350 N N . SER A 1 166 ? -11.801 36.165 0.199 1.00 36.69 166 SER A N 1
ATOM 1351 C CA . SER A 1 166 ? -12.169 37.561 0.394 1.00 36.69 166 SER A CA 1
ATOM 1352 C C . SER A 1 166 ? -13.350 37.627 1.357 1.00 36.69 166 SER A C 1
ATOM 1354 O O . SER A 1 166 ? -14.512 37.508 0.963 1.00 36.69 166 SER A O 1
ATOM 1356 N N . SER A 1 167 ? -13.053 37.777 2.648 1.00 39.88 167 SER A N 1
ATOM 1357 C CA . SER A 1 167 ? -14.059 38.076 3.664 1.00 39.88 167 SER A CA 1
ATOM 1358 C C . SER A 1 167 ? -14.551 39.511 3.476 1.00 39.88 167 SER A C 1
ATOM 1360 O O . SER A 1 167 ? -14.011 40.443 4.074 1.00 39.88 167 SER A O 1
ATOM 1362 N N . ASP A 1 168 ? -15.557 39.678 2.621 1.00 38.38 168 ASP A N 1
ATOM 1363 C CA . ASP A 1 168 ? -16.184 40.971 2.374 1.00 38.38 168 ASP A CA 1
ATOM 1364 C C . ASP A 1 168 ? -16.958 41.432 3.620 1.00 38.38 168 ASP A C 1
ATOM 1366 O O . ASP A 1 168 ? -17.960 40.836 4.030 1.00 38.38 168 ASP A O 1
ATOM 1370 N N . ALA A 1 169 ? -16.428 42.472 4.261 1.00 40.88 169 ALA A N 1
ATOM 1371 C CA . ALA A 1 169 ? -17.001 43.149 5.414 1.00 40.88 169 ALA A CA 1
ATOM 1372 C C . ALA A 1 169 ? -16.643 44.645 5.360 1.00 40.88 169 ALA A C 1
ATOM 1374 O O . ALA A 1 169 ? -15.878 45.160 6.175 1.00 40.88 169 ALA A O 1
ATOM 1375 N N . THR A 1 170 ? -17.220 45.319 4.364 1.00 39.78 170 THR A N 1
ATOM 1376 C CA . THR A 1 170 ? -17.544 46.761 4.327 1.00 39.78 170 THR A CA 1
ATOM 1377 C C . THR A 1 170 ? -17.805 47.389 5.713 1.00 39.78 170 THR A C 1
ATOM 1379 O O . THR A 1 170 ? -18.476 46.762 6.533 1.00 39.78 170 THR A O 1
ATOM 1382 N N . ASP A 1 171 ? -17.481 48.650 6.017 1.00 40.97 171 ASP A N 1
ATOM 1383 C CA . ASP A 1 171 ? -16.665 49.684 5.350 1.00 40.97 171 ASP A CA 1
ATOM 1384 C C . ASP A 1 171 ? -16.448 50.851 6.362 1.00 40.97 171 ASP A C 1
ATOM 1386 O O . ASP A 1 171 ? -17.101 50.901 7.407 1.00 40.97 171 ASP A O 1
ATOM 1390 N N . ASP A 1 172 ? -15.612 51.819 5.983 1.00 33.38 172 ASP A N 1
ATOM 1391 C CA . ASP A 1 172 ? -15.689 53.254 6.308 1.00 33.38 172 ASP A CA 1
ATOM 1392 C C . ASP A 1 172 ? -15.053 53.860 7.602 1.00 33.38 172 ASP A C 1
ATOM 1394 O O . ASP A 1 172 ? -15.658 53.980 8.668 1.00 33.38 172 ASP A O 1
ATOM 1398 N N . ASN A 1 173 ? -13.867 54.452 7.359 1.00 31.89 173 ASN A N 1
ATOM 1399 C CA . ASN A 1 173 ? -13.421 55.830 7.687 1.00 31.89 173 ASN A CA 1
ATOM 1400 C C . ASN A 1 173 ? -12.614 56.204 8.966 1.00 31.89 173 ASN A C 1
ATOM 1402 O O . ASN A 1 173 ? -13.138 56.208 10.072 1.00 31.89 173 ASN A O 1
ATOM 1406 N N . ASN A 1 174 ? -11.373 56.690 8.709 1.00 34.31 174 ASN A N 1
ATOM 1407 C CA . ASN A 1 174 ? -10.648 57.897 9.213 1.00 34.31 174 ASN A CA 1
ATOM 1408 C C . ASN A 1 174 ? -10.773 58.292 10.715 1.00 34.31 174 ASN A C 1
ATOM 1410 O O . ASN A 1 174 ? -11.867 58.348 11.249 1.00 34.31 174 ASN A O 1
ATOM 1414 N N . GLN A 1 175 ? -9.779 58.743 11.498 1.00 37.03 175 GLN A N 1
ATOM 1415 C CA . GLN A 1 175 ? -8.360 59.162 11.380 1.00 37.03 175 GLN A CA 1
ATOM 1416 C C . GLN A 1 175 ? -7.798 59.217 12.853 1.00 37.03 175 GLN A C 1
ATOM 1418 O O . GLN A 1 175 ? -8.543 58.897 13.777 1.00 37.03 175 GLN A O 1
ATOM 1423 N N . ASP A 1 176 ? -6.560 59.568 13.245 1.00 34.62 176 ASP A N 1
ATOM 1424 C CA . ASP A 1 176 ? -5.438 60.294 12.620 1.00 34.62 176 ASP A CA 1
ATOM 1425 C C . ASP A 1 176 ? -4.067 59.957 13.297 1.00 34.62 176 ASP A C 1
ATOM 1427 O O . ASP A 1 176 ? -3.998 59.155 14.229 1.00 34.62 176 ASP A O 1
ATOM 1431 N N . GLU A 1 177 ? -2.980 60.605 12.861 1.00 42.44 177 GLU A N 1
ATOM 1432 C CA . GLU A 1 177 ? -1.591 60.536 13.367 1.00 42.44 177 GLU A CA 1
ATOM 1433 C C . GLU A 1 177 ? -1.342 60.938 14.848 1.00 42.44 177 GLU A C 1
ATOM 1435 O O . GLU A 1 177 ? -1.921 61.906 15.354 1.00 42.44 177 GLU A O 1
ATOM 1440 N N . LYS A 1 178 ? -0.317 60.323 15.485 1.00 36.66 178 LYS A N 1
ATOM 1441 C CA . LYS A 1 178 ? 0.767 61.060 16.194 1.00 36.66 178 LYS A CA 1
ATOM 1442 C C . LYS A 1 178 ? 1.985 60.217 16.606 1.00 36.66 178 LYS A C 1
ATOM 1444 O O . LYS A 1 178 ? 1.861 59.101 17.103 1.00 36.66 178 LYS A O 1
ATOM 1449 N N . GLU A 1 179 ? 3.167 60.810 16.445 1.00 37.59 179 GLU A N 1
ATOM 1450 C CA . GLU A 1 179 ? 4.474 60.294 16.879 1.00 37.59 179 GLU A CA 1
ATOM 1451 C C . GLU A 1 179 ? 4.671 60.394 18.410 1.00 37.59 179 GLU A C 1
ATOM 1453 O O . GLU A 1 179 ? 4.237 61.375 19.005 1.00 37.59 179 GLU A O 1
ATOM 1458 N N . GLU A 1 180 ? 5.420 59.471 19.038 1.00 31.55 180 GLU A N 1
ATOM 1459 C CA . GLU A 1 180 ? 6.759 59.787 19.590 1.00 31.55 180 GLU A CA 1
ATOM 1460 C C . GLU A 1 180 ? 7.538 58.552 20.108 1.00 31.55 180 GLU A C 1
ATOM 1462 O O . GLU A 1 180 ? 7.017 57.446 20.235 1.00 31.55 180 GLU A O 1
ATOM 1467 N N . LYS A 1 181 ? 8.844 58.737 20.358 1.00 36.09 181 LYS A N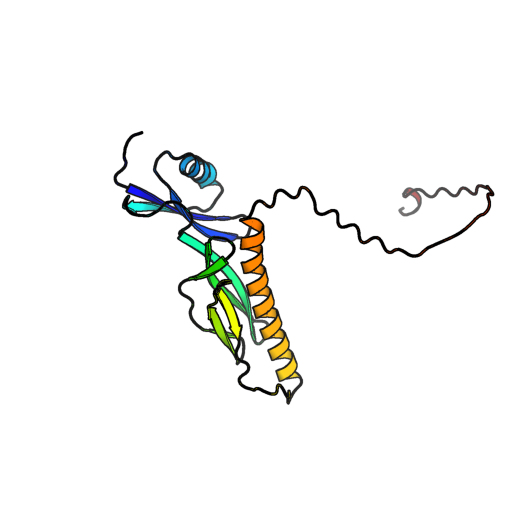 1
ATOM 1468 C CA . LYS A 1 181 ? 9.836 57.679 20.635 1.00 36.09 181 LYS A CA 1
ATOM 1469 C C . LYS A 1 181 ? 9.987 57.364 22.126 1.00 36.09 181 LYS A C 1
ATOM 1471 O O . LYS A 1 181 ? 10.209 58.277 22.914 1.00 36.09 181 LYS A O 1
ATOM 1476 N N . VAL A 1 182 ? 10.176 56.084 22.468 1.00 34.09 182 VAL A N 1
ATOM 1477 C CA . VAL A 1 182 ? 11.039 55.688 23.603 1.00 34.09 182 VAL A CA 1
ATOM 1478 C C . VAL A 1 182 ? 11.953 54.529 23.193 1.00 34.09 182 VAL A C 1
ATOM 1480 O O . VAL A 1 182 ? 11.496 53.494 22.720 1.00 34.09 182 VAL A O 1
ATOM 1483 N N . LYS A 1 183 ? 13.267 54.708 23.382 1.00 37.09 183 LYS A N 1
ATOM 1484 C CA . LYS A 1 183 ? 14.270 53.637 23.274 1.00 37.09 183 LYS A CA 1
ATOM 1485 C C . LYS A 1 183 ? 14.321 52.834 24.574 1.00 37.09 183 LYS A C 1
ATOM 1487 O O . LYS A 1 183 ? 14.513 53.440 25.624 1.00 37.09 183 LYS A O 1
ATOM 1492 N N . THR A 1 184 ? 14.440 51.516 24.472 1.00 38.38 184 THR A N 1
ATOM 1493 C CA . THR A 1 184 ? 15.292 50.736 25.385 1.00 38.38 184 THR A CA 1
ATOM 1494 C C . THR A 1 184 ? 16.007 49.636 24.611 1.00 38.38 184 THR A C 1
ATOM 1496 O O . THR A 1 184 ? 15.394 48.836 23.913 1.00 38.38 184 THR A O 1
ATOM 1499 N N . VAL A 1 185 ? 17.335 49.635 24.715 1.00 38.50 185 VAL A N 1
ATOM 1500 C CA . VAL A 1 185 ? 18.214 48.596 24.175 1.00 38.50 185 VAL A CA 1
ATOM 1501 C C . VAL A 1 185 ? 18.507 47.620 25.306 1.00 38.50 185 VAL A C 1
ATOM 1503 O O . VAL A 1 185 ? 18.944 48.050 26.369 1.00 38.50 185 VAL A O 1
ATOM 1506 N N . LEU A 1 186 ? 18.315 46.327 25.058 1.00 42.34 186 LEU A N 1
ATOM 1507 C CA . LEU A 1 186 ? 18.919 45.246 25.832 1.00 42.34 186 LEU A CA 1
ATOM 1508 C C . LEU A 1 186 ? 19.503 44.253 24.829 1.00 42.34 186 LEU A C 1
ATOM 1510 O O . LEU A 1 186 ? 18.799 43.787 23.933 1.00 42.34 186 LEU A O 1
ATOM 1514 N N . THR A 1 187 ? 20.797 43.971 24.948 1.00 55.25 187 THR A N 1
ATOM 1515 C CA . THR A 1 187 ? 21.503 43.008 24.089 1.00 55.25 187 THR A CA 1
ATOM 1516 C C . THR A 1 187 ? 21.832 41.738 24.877 1.00 55.25 187 THR A C 1
ATOM 1518 O O . THR A 1 187 ? 21.998 41.823 26.093 1.00 55.25 187 THR A O 1
ATOM 1521 N N . PRO A 1 188 ? 21.970 40.559 24.236 1.00 45.28 188 PRO A N 1
ATOM 1522 C CA . PRO A 1 188 ? 22.017 39.273 24.951 1.00 45.28 188 PRO A CA 1
ATOM 1523 C C . PRO A 1 188 ? 23.174 39.085 25.950 1.00 45.28 188 PRO A C 1
ATOM 1525 O O . PRO A 1 188 ? 23.126 38.168 26.766 1.00 45.28 188 PRO A O 1
ATOM 1528 N N . SER A 1 189 ? 24.195 39.945 25.910 1.00 52.50 189 SER A N 1
ATOM 1529 C CA . SER A 1 189 ? 25.353 39.930 26.813 1.00 52.50 189 SER A CA 1
ATOM 1530 C C . SER A 1 189 ? 25.014 40.162 28.292 1.00 52.50 189 SER A C 1
ATOM 1532 O O . SER A 1 189 ? 25.826 39.824 29.148 1.00 52.50 189 SER A O 1
ATOM 1534 N N . ASP A 1 190 ? 23.835 40.707 28.608 1.00 55.09 190 ASP A N 1
ATOM 1535 C CA . ASP A 1 190 ? 23.413 40.984 29.991 1.00 55.09 190 ASP A CA 1
ATOM 1536 C C . ASP A 1 190 ? 22.848 39.752 30.732 1.00 55.09 190 ASP A C 1
ATOM 1538 O O . ASP A 1 190 ? 22.543 39.836 31.922 1.00 55.09 190 ASP A O 1
ATOM 1542 N N . LEU A 1 191 ? 22.696 38.603 30.056 1.00 45.31 191 LEU A N 1
ATOM 1543 C CA . LEU A 1 191 ? 22.032 37.419 30.621 1.00 45.31 191 LEU A CA 1
ATOM 1544 C C . LEU A 1 191 ? 22.965 36.349 31.208 1.00 45.31 191 LEU A C 1
ATOM 1546 O O . LEU A 1 191 ? 22.478 35.515 31.969 1.00 45.31 191 LEU A O 1
ATOM 1550 N N . PHE A 1 192 ? 24.273 36.363 30.913 1.00 57.50 192 PHE A N 1
ATOM 1551 C CA . PHE A 1 192 ? 25.205 35.337 31.407 1.00 57.50 192 PHE A CA 1
ATOM 1552 C C . PHE A 1 192 ? 26.581 35.895 31.806 1.00 57.50 192 PHE A C 1
ATOM 1554 O O . PHE A 1 192 ? 27.412 36.234 30.963 1.00 57.50 192 PHE A O 1
ATOM 1561 N N . LYS A 1 193 ? 26.810 35.916 33.125 1.00 44.59 193 LYS A N 1
ATOM 1562 C CA . LYS A 1 193 ? 28.114 35.608 33.731 1.00 44.59 193 LYS A CA 1
ATOM 1563 C C . LYS A 1 193 ? 28.253 34.094 33.885 1.00 44.59 193 LYS A C 1
ATOM 1565 O O . LYS A 1 193 ? 27.192 33.449 34.042 1.00 44.59 193 LYS A O 1
#

Sequence (193 aa):
MPRYDFKYQVSYKNADEVEVKEIVEPGSDRMIELFGAIDTMKMTVKKVSANFENGILGKAKLFPIKRGNNNYKKIQINYEVNDDNVRILDFKPFKLLNYTVTVSHREEGDLLQVDLGKQVFAVTSKTEVANVRYVMNTIQRINNELLSEVENDNDYDDEDNDEMYSSDATDDNNQDEKEEKVKTVLTPSDLFK

Secondary structure (DSSP, 8-state):
----SEEEEEEEE-TTS-EEEEEE-TT-HHHHHHHHTTTTTT-EEEEEETTSPSEEEEEEEEEEEEEETTEEEEEEEEEEEETTEEEEES---EEETTEEEEEEEETTEEEEEEE-S-SS----SHHHHHHHHHHHHHHHHHHHHHHHHHHHHS-----S---------------------------GGGS--

Organism: NCBI:txid1624

Solvent-accessible surface area (backbone atoms only — not comparable to full-atom values): 12306 Å² total; per-residue (Å²): 129,88,86,67,80,44,23,35,40,38,37,33,46,53,96,86,65,32,38,40,30,33,30,36,51,83,87,36,70,68,38,51,54,56,59,73,40,44,89,79,33,81,55,47,78,45,80,40,61,51,86,60,73,74,46,78,79,26,41,36,42,75,49,80,42,69,74,54,96,92,39,72,44,73,46,80,49,35,28,43,76,55,96,86,24,41,40,68,45,91,77,72,74,44,71,57,73,93,34,49,38,43,77,42,82,52,93,88,23,41,40,68,41,69,64,83,91,56,99,68,88,80,73,88,44,75,65,56,48,53,51,50,53,53,48,53,55,50,42,52,50,53,39,50,68,50,51,52,55,41,63,65,74,42,83,70,72,86,74,87,80,83,81,70,83,78,81,86,72,86,83,88,82,90,88,84,92,84,88,86,90,83,91,82,89,85,64,83,76,82,78,65,133

Mean predicted aligned error: 14.08 Å

pLDDT: mean 77.04, std 20.32, range [31.55, 96.12]